Protein AF-A0A7W8TU73-F1 (afdb_monomer_lite)

Secondary structure (DSSP, 8-state):
--HHHHS----GGG--HHHHHHHHHHHHHHHHHHHHHHHHHHHHHHHHHHHHHHHHHHS-TTT--S-HHHHHHHHHHSS-HHHHHHHHHHHHHHHHHHHHHHHHHHHHHHHHHHTT-EES---GGGPPPHHHHHHHIIIIISS-S--THHHHHHHHHHHHHH-TTGGGSHHHHHHHHHHHHHHT--SSPPTTTGGG---SS-SSS---S-TTS---HHHHHHHHHHHHHHHHHHHHHHHHHHHSS---HHHHHHHTT--SSGGGGGTEEPPPP--

Structure (mmCIF, N/CA/C/O backbone):
data_AF-A0A7W8TU73-F1
#
_entry.id   AF-A0A7W8TU73-F1
#
loop_
_atom_site.group_PDB
_atom_site.id
_atom_site.type_symbol
_atom_site.label_atom_id
_atom_site.label_alt_id
_atom_site.label_comp_id
_atom_site.label_asym_id
_atom_site.label_entity_id
_atom_site.label_seq_id
_atom_site.pdbx_PDB_ins_code
_atom_site.Cartn_x
_atom_site.Cartn_y
_atom_site.Cartn_z
_atom_site.occupancy
_atom_site.B_iso_or_equiv
_atom_site.auth_seq_id
_atom_site.auth_comp_id
_atom_site.auth_asym_id
_atom_site.auth_atom_id
_atom_site.pdbx_PDB_model_num
ATOM 1 N N . MET A 1 1 ? 19.339 -18.038 0.208 1.00 41.84 1 MET A N 1
ATOM 2 C CA . MET A 1 1 ? 18.702 -17.431 1.397 1.00 41.84 1 MET A CA 1
ATOM 3 C C . MET A 1 1 ? 17.208 -17.744 1.329 1.00 41.84 1 MET A C 1
ATOM 5 O O . MET A 1 1 ? 16.666 -17.690 0.235 1.00 41.84 1 MET A O 1
ATOM 9 N N . ASN A 1 2 ? 16.580 -18.207 2.414 1.00 34.31 2 ASN A N 1
ATOM 10 C CA . ASN A 1 2 ? 15.201 -18.725 2.400 1.00 34.31 2 ASN A CA 1
ATOM 11 C C . ASN A 1 2 ? 14.180 -17.569 2.295 1.00 34.31 2 ASN A C 1
ATOM 13 O O . ASN A 1 2 ? 14.338 -16.583 3.009 1.00 34.31 2 ASN A O 1
ATOM 17 N N . ILE A 1 3 ? 13.145 -17.683 1.450 1.00 39.66 3 ILE A N 1
ATOM 18 C CA . ILE A 1 3 ? 12.112 -16.639 1.242 1.00 39.66 3 ILE A CA 1
ATOM 19 C C . ILE A 1 3 ? 11.409 -16.261 2.559 1.00 39.66 3 ILE A C 1
ATOM 21 O O . ILE A 1 3 ? 11.115 -15.091 2.778 1.00 39.66 3 ILE A O 1
ATOM 25 N N . GLN A 1 4 ? 11.247 -17.215 3.483 1.00 40.12 4 GLN A N 1
ATOM 26 C CA . GLN A 1 4 ? 10.685 -16.970 4.820 1.00 40.12 4 GLN A CA 1
ATOM 27 C C . GLN A 1 4 ? 11.517 -16.013 5.690 1.00 40.12 4 GLN A C 1
ATOM 29 O O . GLN A 1 4 ? 10.963 -15.372 6.572 1.00 40.12 4 GLN A O 1
ATOM 34 N N . ASN A 1 5 ? 12.825 -15.875 5.438 1.00 43.88 5 ASN A N 1
ATOM 35 C CA . ASN A 1 5 ? 13.660 -14.891 6.139 1.00 43.88 5 ASN A CA 1
ATOM 36 C C . ASN A 1 5 ? 13.658 -13.517 5.450 1.00 43.88 5 ASN A C 1
ATOM 38 O O . ASN A 1 5 ? 14.154 -12.562 6.032 1.00 43.88 5 ASN A O 1
ATOM 42 N N . ARG A 1 6 ? 13.144 -13.419 4.215 1.00 48.97 6 ARG A N 1
ATOM 43 C CA . ARG A 1 6 ? 13.083 -12.164 3.442 1.00 48.97 6 ARG A CA 1
ATOM 44 C C . ARG A 1 6 ? 11.788 -11.395 3.665 1.00 48.97 6 ARG A C 1
ATOM 46 O O . ARG A 1 6 ? 11.720 -10.200 3.408 1.00 48.97 6 ARG A O 1
ATOM 53 N N . ILE A 1 7 ? 10.751 -12.089 4.119 1.00 56.44 7 ILE A N 1
ATOM 54 C CA . ILE A 1 7 ? 9.447 -11.514 4.415 1.00 56.44 7 ILE A CA 1
ATOM 55 C C . ILE A 1 7 ? 9.062 -11.977 5.821 1.00 56.44 7 ILE A C 1
ATOM 57 O O . ILE A 1 7 ? 8.362 -12.980 5.966 1.00 56.44 7 ILE A O 1
ATOM 61 N N . PRO A 1 8 ? 9.580 -11.312 6.868 1.00 61.94 8 PRO A N 1
ATOM 62 C CA . PRO A 1 8 ? 9.124 -11.582 8.218 1.00 61.94 8 PRO A CA 1
ATOM 63 C C . PRO A 1 8 ? 7.636 -11.227 8.310 1.00 61.94 8 PRO A C 1
ATOM 65 O O . PRO A 1 8 ? 7.194 -10.225 7.750 1.00 61.94 8 PRO A O 1
ATOM 68 N N . GLY A 1 9 ? 6.881 -12.081 8.990 1.00 61.44 9 GLY A N 1
ATOM 69 C CA . GLY A 1 9 ? 5.524 -11.803 9.440 1.00 61.44 9 GLY A CA 1
ATOM 70 C C . GLY A 1 9 ? 5.460 -11.935 10.958 1.00 61.44 9 GLY A C 1
ATOM 71 O O . GLY A 1 9 ? 6.388 -12.444 11.596 1.00 61.44 9 GLY A O 1
ATOM 72 N N . LEU A 1 10 ? 4.361 -11.484 11.552 1.00 72.44 10 LEU A N 1
ATOM 73 C CA . LEU A 1 10 ? 4.129 -11.639 12.985 1.00 72.44 10 LEU A CA 1
ATOM 74 C C . LEU A 1 10 ? 3.984 -13.118 13.371 1.00 72.44 10 LEU A C 1
ATOM 76 O O . LEU A 1 10 ? 3.400 -13.917 12.636 1.00 72.44 10 LEU A O 1
ATOM 80 N N . ASP A 1 11 ? 4.458 -13.468 14.571 1.00 72.00 11 ASP A N 1
ATOM 81 C CA . ASP A 1 11 ? 4.199 -14.778 15.173 1.00 72.00 11 ASP A CA 1
ATOM 82 C C . ASP A 1 11 ? 2.686 -15.017 15.247 1.00 72.00 11 ASP A C 1
ATOM 84 O O . ASP A 1 11 ? 1.952 -14.217 15.833 1.00 72.00 11 ASP A O 1
ATOM 88 N N . HIS A 1 12 ? 2.224 -16.145 14.697 1.00 65.06 12 HIS A N 1
ATOM 89 C CA . HIS A 1 12 ? 0.821 -16.548 14.691 1.00 65.06 12 HIS A CA 1
ATOM 90 C C . HIS A 1 12 ? 0.151 -16.438 16.068 1.00 65.06 12 HIS A C 1
ATOM 92 O O . HIS A 1 12 ? -1.037 -16.114 16.133 1.00 65.06 12 HIS A O 1
ATOM 98 N N . SER A 1 13 ? 0.901 -16.630 17.161 1.00 64.56 13 SER A N 1
ATOM 99 C CA . SER A 1 13 ? 0.401 -16.493 18.535 1.00 64.56 13 SER A CA 1
ATOM 100 C C . SER A 1 13 ? -0.096 -15.082 18.898 1.00 64.56 13 SER A C 1
ATOM 102 O O . SER A 1 13 ? -0.877 -14.935 19.837 1.00 64.56 13 SER A O 1
ATOM 104 N N . GLN A 1 14 ? 0.306 -14.056 18.141 1.00 71.81 14 GLN A N 1
ATOM 105 C CA . GLN A 1 14 ? -0.024 -12.642 18.358 1.00 71.81 14 GLN A CA 1
ATOM 106 C C . GLN A 1 14 ? -0.832 -12.026 17.206 1.00 71.81 14 GLN A C 1
ATOM 108 O O . GLN A 1 14 ? -0.971 -10.806 17.123 1.00 71.81 14 GLN A O 1
ATOM 113 N N . THR A 1 15 ? -1.375 -12.856 16.313 1.00 79.69 15 THR A N 1
ATOM 114 C CA . THR A 1 15 ? -2.083 -12.392 15.109 1.00 79.69 15 THR A CA 1
ATOM 115 C C . THR A 1 15 ? -3.593 -12.571 15.207 1.00 79.69 15 THR A C 1
ATOM 117 O O . THR A 1 15 ? -4.122 -13.177 16.143 1.00 79.69 15 THR A O 1
ATOM 120 N N . THR A 1 16 ? -4.313 -12.004 14.242 1.00 79.75 16 THR A N 1
ATOM 121 C CA . THR A 1 16 ? -5.738 -12.268 14.016 1.00 79.75 16 THR A CA 1
ATOM 122 C C . THR A 1 16 ? -5.894 -13.136 12.759 1.00 79.75 16 THR A C 1
ATOM 124 O O . THR A 1 16 ? -5.036 -13.082 11.874 1.00 79.75 16 THR A O 1
ATOM 127 N N . PRO A 1 17 ? -6.989 -13.908 12.606 1.00 84.44 17 PRO A N 1
ATOM 128 C CA . PRO A 1 17 ? -7.268 -14.610 11.347 1.00 84.44 17 PRO A CA 1
ATOM 129 C C . PRO A 1 17 ? -7.279 -13.677 10.120 1.00 84.44 17 PRO A C 1
ATOM 131 O O . PRO A 1 17 ? -6.902 -14.085 9.021 1.00 84.44 17 PRO A O 1
ATOM 134 N N . ARG A 1 18 ? -7.654 -12.405 10.321 1.00 89.19 18 ARG A N 1
ATOM 135 C CA . ARG A 1 18 ? -7.634 -11.362 9.286 1.00 89.19 18 ARG A CA 1
ATOM 136 C C . ARG A 1 18 ? -6.233 -10.968 8.865 1.00 89.19 18 ARG A C 1
ATOM 138 O O . ARG A 1 18 ? -5.994 -10.845 7.672 1.00 89.19 18 ARG A O 1
ATOM 145 N N . TYR A 1 19 ? -5.294 -10.876 9.805 1.00 91.44 19 TYR A N 1
ATOM 146 C CA . TYR A 1 19 ? -3.889 -10.665 9.460 1.00 91.44 19 TYR A CA 1
ATOM 147 C C . TYR A 1 19 ? -3.340 -11.808 8.608 1.00 91.44 19 TYR A C 1
ATOM 149 O O . TYR A 1 19 ? -2.670 -11.545 7.622 1.00 91.44 19 TYR A O 1
ATOM 157 N N . ALA A 1 20 ? -3.655 -13.067 8.930 1.00 89.62 20 ALA A N 1
ATOM 158 C CA . ALA A 1 20 ? -3.171 -14.204 8.141 1.00 89.62 20 ALA A CA 1
ATOM 159 C C . ALA A 1 20 ? -3.690 -14.185 6.689 1.00 89.62 20 ALA A C 1
ATOM 161 O O . ALA A 1 20 ? -2.941 -14.495 5.762 1.00 89.62 20 ALA A O 1
ATOM 162 N N . THR A 1 21 ? -4.954 -13.793 6.500 1.00 90.75 21 THR A N 1
ATOM 163 C CA . THR A 1 21 ? -5.557 -13.638 5.165 1.00 90.75 21 THR A CA 1
ATOM 164 C C . THR A 1 21 ? -4.887 -12.487 4.415 1.00 90.75 21 THR A C 1
ATOM 166 O O . THR A 1 21 ? -4.285 -12.712 3.371 1.00 90.75 21 THR A O 1
ATOM 169 N N . TRP A 1 22 ? -4.859 -11.294 5.019 1.00 94.50 22 TRP A N 1
ATOM 170 C CA . TRP A 1 22 ? -4.213 -10.113 4.444 1.00 94.50 22 TRP A CA 1
ATOM 171 C C . TRP A 1 22 ? -2.735 -10.347 4.107 1.00 94.50 22 TRP A C 1
ATOM 173 O O . TRP A 1 22 ? -2.270 -9.931 3.052 1.00 94.50 22 TRP A O 1
ATOM 183 N N . HIS A 1 23 ? -1.990 -11.037 4.974 1.00 93.12 23 HIS A N 1
ATOM 184 C CA . HIS A 1 23 ? -0.575 -11.328 4.751 1.00 93.12 23 HIS A CA 1
ATOM 185 C C . HIS A 1 23 ? -0.375 -12.229 3.531 1.00 93.12 23 HIS A C 1
ATOM 187 O O . HIS A 1 23 ? 0.586 -12.050 2.792 1.00 93.12 23 HIS A O 1
ATOM 193 N N . THR A 1 24 ? -1.292 -13.169 3.290 1.00 92.88 24 THR A N 1
ATOM 194 C CA . THR A 1 24 ? -1.258 -14.009 2.087 1.00 92.88 24 THR A CA 1
ATOM 195 C C . THR A 1 24 ? -1.499 -13.165 0.835 1.00 92.88 24 THR A C 1
ATOM 197 O O . THR A 1 24 ? -0.702 -13.235 -0.097 1.00 92.88 24 THR A O 1
ATOM 200 N N . ASP A 1 25 ? -2.517 -12.301 0.845 1.00 95.44 25 ASP A N 1
ATOM 201 C CA . ASP A 1 25 ? -2.828 -11.417 -0.288 1.00 95.44 25 ASP A CA 1
ATOM 202 C C . ASP A 1 25 ? -1.682 -10.423 -0.571 1.00 95.44 25 ASP A C 1
ATOM 204 O O . ASP A 1 25 ? -1.324 -10.149 -1.718 1.00 95.44 25 ASP A O 1
ATOM 208 N N . GLU A 1 26 ? -1.043 -9.907 0.479 1.00 96.12 26 GLU A N 1
ATOM 209 C CA . GLU A 1 26 ? 0.101 -9.003 0.361 1.00 96.12 26 GLU A CA 1
ATOM 210 C C . GLU A 1 26 ? 1.354 -9.713 -0.187 1.00 96.12 26 GLU A C 1
ATOM 212 O O . GLU A 1 26 ? 2.080 -9.149 -1.015 1.00 96.12 26 GLU A O 1
ATOM 217 N N . LEU A 1 27 ? 1.578 -10.976 0.194 1.00 94.31 27 LEU A N 1
ATOM 218 C CA . LEU A 1 27 ? 2.620 -11.830 -0.382 1.00 94.31 27 LEU A CA 1
ATOM 219 C C . LEU A 1 27 ? 2.378 -12.117 -1.867 1.00 94.31 27 LEU A C 1
ATOM 221 O O . LEU A 1 27 ? 3.330 -12.127 -2.657 1.00 94.31 27 LEU A O 1
ATOM 225 N N . GLU A 1 28 ? 1.126 -12.348 -2.258 1.00 95.88 28 GLU A N 1
ATOM 226 C CA . GLU A 1 28 ? 0.746 -12.516 -3.661 1.00 95.88 28 GLU A CA 1
ATOM 227 C C . GLU A 1 28 ? 1.025 -11.241 -4.459 1.00 95.88 28 GLU A C 1
ATOM 229 O O . GLU A 1 28 ? 1.652 -11.311 -5.518 1.00 95.88 28 GLU A O 1
ATOM 234 N N . LEU A 1 29 ? 0.678 -10.069 -3.920 1.00 96.75 29 LEU A N 1
ATOM 235 C CA . LEU A 1 29 ? 0.942 -8.782 -4.564 1.00 96.75 29 LEU A CA 1
ATOM 236 C C . LEU A 1 29 ? 2.447 -8.507 -4.738 1.00 96.75 29 LEU A C 1
ATOM 238 O O . LEU A 1 29 ? 2.888 -8.035 -5.789 1.00 96.75 29 LEU A O 1
ATOM 242 N N . ARG A 1 30 ? 3.269 -8.869 -3.747 1.00 96.56 30 ARG A N 1
ATOM 243 C CA . ARG A 1 30 ? 4.738 -8.821 -3.864 1.00 96.56 30 ARG A CA 1
ATOM 244 C C . ARG A 1 30 ? 5.273 -9.770 -4.916 1.00 96.56 30 ARG A C 1
ATOM 246 O O . ARG A 1 30 ? 6.162 -9.405 -5.684 1.00 96.56 30 ARG A O 1
ATOM 253 N N . SER A 1 31 ? 4.736 -10.983 -4.950 1.00 95.62 31 SER A N 1
ATOM 254 C CA . SER A 1 31 ? 5.109 -11.991 -5.939 1.00 95.62 31 SER A CA 1
ATOM 255 C C . SER A 1 31 ? 4.741 -11.531 -7.347 1.00 95.62 31 SER A C 1
ATOM 257 O O . SER A 1 31 ? 5.531 -11.712 -8.272 1.00 95.62 31 SER A O 1
ATOM 259 N N . PHE A 1 32 ? 3.591 -10.872 -7.502 1.00 96.94 32 PHE A N 1
ATOM 260 C CA . PHE A 1 32 ? 3.178 -10.229 -8.742 1.00 96.94 32 PHE A CA 1
ATOM 261 C C . PHE A 1 32 ? 4.159 -9.130 -9.163 1.00 96.94 32 PHE A C 1
ATOM 263 O O . PHE A 1 32 ? 4.640 -9.172 -10.295 1.00 96.94 32 PHE A O 1
ATOM 270 N N . LEU A 1 33 ? 4.517 -8.200 -8.269 1.00 95.81 33 LEU A N 1
ATOM 271 C CA . LEU A 1 33 ? 5.480 -7.133 -8.569 1.00 95.81 33 LEU A CA 1
ATOM 272 C C . LEU A 1 33 ? 6.842 -7.703 -8.996 1.00 95.81 33 LEU A C 1
ATOM 274 O O . LEU A 1 33 ? 7.342 -7.356 -10.066 1.00 95.81 33 LEU A O 1
ATOM 278 N N . LEU A 1 34 ? 7.421 -8.610 -8.203 1.00 95.06 34 LEU A N 1
ATOM 279 C CA . LEU A 1 34 ? 8.734 -9.206 -8.481 1.00 95.06 34 LEU A CA 1
ATOM 280 C C . LEU A 1 34 ? 8.720 -10.073 -9.743 1.00 95.06 34 LEU A C 1
ATOM 282 O O . LEU A 1 34 ? 9.584 -9.933 -10.608 1.00 95.06 34 LEU A O 1
ATOM 286 N N . GLY A 1 35 ? 7.741 -10.971 -9.863 1.00 94.00 35 GLY A N 1
ATOM 287 C CA . GLY A 1 35 ? 7.630 -11.902 -10.984 1.00 94.00 35 GLY A CA 1
ATOM 288 C C . GLY A 1 35 ? 7.412 -11.179 -12.309 1.00 94.00 35 GLY A C 1
ATOM 289 O O . GLY A 1 35 ? 8.114 -11.455 -13.284 1.00 94.00 35 GLY A O 1
ATOM 290 N N . THR A 1 36 ? 6.497 -10.205 -12.321 1.00 94.94 36 THR A N 1
ATOM 291 C CA . THR A 1 36 ? 6.226 -9.369 -13.497 1.00 94.94 36 THR A CA 1
ATOM 292 C C . THR A 1 36 ? 7.454 -8.557 -13.873 1.00 94.94 36 THR A C 1
ATOM 294 O O . THR A 1 36 ? 7.831 -8.522 -15.041 1.00 94.94 36 THR A O 1
ATOM 297 N N . THR A 1 37 ? 8.126 -7.958 -12.889 1.00 92.12 37 THR A N 1
ATOM 298 C CA . THR A 1 37 ? 9.341 -7.180 -13.133 1.00 92.12 37 THR A CA 1
ATOM 299 C C . THR A 1 37 ? 10.445 -8.025 -13.738 1.00 92.12 37 THR A C 1
ATOM 301 O O . THR A 1 37 ? 10.979 -7.679 -14.788 1.00 92.12 37 THR A O 1
ATOM 304 N N . LYS A 1 38 ? 10.740 -9.182 -13.147 1.00 90.69 38 LYS A N 1
ATOM 305 C CA . LYS A 1 38 ? 11.781 -10.078 -13.644 1.00 90.69 38 LYS A CA 1
ATOM 306 C C . LYS A 1 38 ? 11.507 -10.552 -15.073 1.00 90.69 38 LYS A C 1
ATOM 308 O O . LYS A 1 38 ? 12.418 -10.566 -15.899 1.00 90.69 38 LYS A O 1
ATOM 313 N N . GLY A 1 39 ? 10.263 -10.937 -15.363 1.00 91.56 39 GLY A N 1
ATOM 314 C CA . GLY A 1 39 ? 9.865 -11.387 -16.697 1.00 91.56 39 GLY A CA 1
ATOM 315 C C . GLY A 1 39 ? 9.977 -10.274 -17.738 1.00 91.56 39 GLY A C 1
ATOM 316 O O . GLY A 1 39 ? 10.606 -10.455 -18.778 1.00 91.56 39 GLY A O 1
ATOM 317 N N . MET A 1 40 ? 9.422 -9.103 -17.428 1.00 91.56 40 MET A N 1
ATOM 318 C CA . MET A 1 40 ? 9.376 -7.977 -18.360 1.00 91.56 40 MET A CA 1
ATOM 319 C C . MET A 1 40 ? 10.734 -7.321 -18.563 1.00 91.56 40 MET A C 1
ATOM 321 O O . MET A 1 40 ? 11.034 -6.901 -19.671 1.00 91.56 40 MET A O 1
ATOM 325 N N . LYS A 1 41 ? 11.594 -7.294 -17.541 1.00 89.00 41 LYS A N 1
ATOM 326 C CA . LYS A 1 41 ? 12.975 -6.820 -17.666 1.00 89.00 41 LYS A CA 1
ATOM 327 C C . LYS A 1 41 ? 13.758 -7.671 -18.668 1.00 89.00 41 LYS A C 1
ATOM 329 O O . LYS A 1 41 ? 14.369 -7.139 -19.588 1.00 89.00 41 LYS A O 1
ATOM 334 N N . ALA A 1 42 ? 13.688 -8.997 -18.528 1.00 88.81 42 ALA A N 1
ATOM 335 C CA . ALA A 1 42 ? 14.346 -9.916 -19.452 1.00 88.81 42 ALA A CA 1
ATOM 336 C C . ALA A 1 42 ? 13.799 -9.792 -20.883 1.00 88.81 42 ALA A C 1
ATOM 338 O O . ALA A 1 42 ? 14.575 -9.814 -21.835 1.00 88.81 42 ALA A O 1
ATOM 339 N N . TRP A 1 43 ? 12.479 -9.637 -21.028 1.00 92.31 43 TRP A N 1
ATOM 340 C CA . TRP A 1 43 ? 11.852 -9.454 -22.334 1.00 92.31 43 TRP A CA 1
ATOM 341 C C . TRP A 1 43 ? 12.221 -8.112 -22.979 1.00 92.31 43 TRP A C 1
ATOM 343 O O . TRP A 1 43 ? 12.699 -8.114 -24.107 1.00 92.31 43 TRP A O 1
ATOM 353 N N . PHE A 1 44 ? 12.100 -6.989 -22.261 1.00 90.31 44 PHE A N 1
ATOM 354 C CA . PHE A 1 44 ? 12.484 -5.671 -22.777 1.00 90.31 44 PHE A CA 1
ATOM 355 C C . PHE A 1 44 ? 13.943 -5.628 -23.213 1.00 90.31 44 PHE A C 1
ATOM 357 O O . PHE A 1 44 ? 14.221 -5.122 -24.290 1.00 90.31 44 PHE A O 1
ATOM 364 N N . LYS A 1 45 ? 14.856 -6.226 -22.441 1.00 89.00 45 LYS A N 1
ATOM 365 C CA . LYS A 1 45 ? 16.264 -6.309 -22.833 1.00 89.00 45 LYS A CA 1
ATOM 366 C C . LYS A 1 45 ? 16.457 -7.067 -24.153 1.00 89.00 45 LYS A C 1
ATOM 368 O O . LYS A 1 45 ? 17.223 -6.634 -25.003 1.00 89.00 45 LYS A O 1
ATOM 373 N N . ALA A 1 46 ? 15.763 -8.191 -24.334 1.00 91.88 46 ALA A N 1
ATOM 374 C CA . ALA A 1 46 ? 15.852 -8.967 -25.569 1.00 91.88 46 ALA A CA 1
ATOM 375 C C . ALA A 1 46 ? 15.287 -8.201 -26.779 1.00 91.88 46 ALA A C 1
ATOM 377 O O . ALA A 1 46 ? 15.850 -8.274 -27.870 1.00 91.88 46 ALA A O 1
ATOM 378 N N . GLU A 1 47 ? 14.191 -7.462 -26.593 1.00 92.88 47 GLU A N 1
ATOM 379 C CA . GLU A 1 47 ? 13.613 -6.625 -27.650 1.00 92.88 47 GLU A CA 1
ATOM 380 C C . GLU A 1 47 ? 14.484 -5.403 -27.960 1.00 92.88 47 GLU A C 1
ATOM 382 O O . GLU A 1 47 ? 14.599 -5.029 -29.124 1.00 92.88 47 GLU A O 1
ATOM 387 N N . GLU A 1 48 ? 15.124 -4.803 -26.954 1.00 89.38 48 GLU A N 1
ATOM 388 C CA . GLU A 1 48 ? 16.085 -3.706 -27.116 1.00 89.38 48 GLU A CA 1
ATOM 389 C C . GLU A 1 48 ? 17.283 -4.171 -27.950 1.00 89.38 48 GLU A C 1
ATOM 391 O O . GLU A 1 48 ? 17.524 -3.617 -29.020 1.00 89.38 48 GLU A O 1
ATOM 396 N N . GLU A 1 49 ? 17.941 -5.265 -27.546 1.00 90.94 49 GLU A N 1
ATOM 397 C CA . GLU A 1 49 ? 19.063 -5.860 -28.287 1.00 90.94 49 GLU A CA 1
ATOM 398 C C . GLU A 1 49 ? 18.668 -6.190 -29.739 1.00 90.94 49 GLU A C 1
ATOM 400 O O . GLU A 1 49 ? 19.399 -5.889 -30.683 1.00 90.94 49 GLU A O 1
ATOM 405 N N . ALA A 1 50 ? 17.477 -6.763 -29.950 1.00 91.94 50 ALA A N 1
ATOM 406 C CA . ALA A 1 50 ? 16.990 -7.098 -31.286 1.00 91.94 50 ALA A CA 1
ATOM 407 C C . ALA A 1 50 ? 16.650 -5.868 -32.149 1.00 91.94 50 ALA A C 1
ATOM 409 O O . ALA A 1 50 ? 16.735 -5.948 -33.378 1.00 91.94 50 ALA A O 1
ATOM 410 N N . SER A 1 51 ? 16.242 -4.761 -31.526 1.00 90.75 51 SER A N 1
ATOM 411 C CA . SER A 1 51 ? 15.914 -3.500 -32.203 1.00 90.75 51 SER A CA 1
ATOM 412 C C . SER A 1 51 ? 17.174 -2.717 -32.560 1.00 90.75 51 SER A C 1
ATOM 414 O O . SER A 1 51 ? 17.277 -2.198 -33.670 1.00 90.75 51 SER A O 1
ATOM 416 N N . GLU A 1 52 ? 18.167 -2.696 -31.669 1.00 89.38 52 GLU A N 1
ATOM 417 C CA . GLU A 1 52 ? 19.496 -2.143 -31.948 1.00 89.38 52 GLU A CA 1
ATOM 418 C C . GLU A 1 52 ? 20.189 -2.903 -33.086 1.00 89.38 52 GLU A C 1
ATOM 420 O O . GLU A 1 52 ? 20.720 -2.292 -34.015 1.00 89.38 52 GLU A O 1
ATOM 425 N N . ASP A 1 53 ? 20.135 -4.237 -33.071 1.00 91.06 53 ASP A N 1
ATOM 426 C CA . ASP A 1 53 ? 20.675 -5.081 -34.140 1.00 91.06 53 ASP A CA 1
ATOM 427 C C . ASP A 1 53 ? 20.030 -4.799 -35.503 1.00 91.06 53 ASP A C 1
ATOM 429 O O . ASP A 1 53 ? 20.699 -4.856 -36.538 1.00 91.06 53 ASP A O 1
ATOM 433 N N . GLU A 1 54 ? 18.724 -4.531 -35.525 1.00 89.94 54 GLU A N 1
ATOM 434 C CA . GLU A 1 54 ? 18.001 -4.184 -36.747 1.00 89.94 54 GLU A CA 1
ATOM 435 C C . GLU A 1 54 ? 18.357 -2.773 -37.227 1.00 89.94 54 GLU A C 1
ATOM 437 O O . GLU A 1 54 ? 18.712 -2.608 -38.398 1.00 89.94 54 GLU A O 1
ATOM 442 N N . ALA A 1 55 ? 18.364 -1.784 -36.326 1.00 88.25 55 ALA A N 1
ATOM 443 C CA . ALA A 1 55 ? 18.785 -0.417 -36.632 1.00 88.25 55 ALA A CA 1
ATOM 444 C C . ALA A 1 55 ? 20.189 -0.395 -37.251 1.00 88.25 55 ALA A C 1
ATOM 446 O O . ALA A 1 55 ? 20.387 0.161 -38.332 1.00 88.25 55 ALA A O 1
ATOM 447 N N . ASN A 1 56 ? 21.139 -1.103 -36.636 1.00 86.56 56 ASN A N 1
ATOM 448 C CA . ASN A 1 56 ? 22.523 -1.194 -37.104 1.00 86.56 56 ASN A CA 1
ATOM 449 C C . ASN A 1 56 ? 22.664 -1.844 -38.494 1.00 86.56 56 ASN A C 1
ATOM 451 O O . ASN A 1 56 ? 23.665 -1.626 -39.175 1.00 86.56 56 ASN A O 1
ATOM 455 N N . ARG A 1 57 ? 21.693 -2.661 -38.931 1.00 87.06 57 ARG A N 1
ATOM 456 C CA . ARG A 1 57 ? 21.692 -3.284 -40.269 1.00 87.06 57 ARG A CA 1
ATOM 457 C C . ARG A 1 57 ? 21.018 -2.420 -41.329 1.00 87.06 57 ARG A C 1
ATOM 459 O O . ARG A 1 57 ? 21.363 -2.547 -42.503 1.00 87.06 57 ARG A O 1
ATOM 466 N N . MET A 1 58 ? 20.024 -1.623 -40.943 1.00 81.25 58 MET A N 1
ATOM 467 C CA . MET A 1 58 ? 19.170 -0.881 -41.875 1.00 81.25 58 MET A CA 1
ATOM 468 C C . MET A 1 58 ? 19.625 0.560 -42.097 1.00 81.25 58 MET A C 1
ATOM 470 O O . MET A 1 58 ? 19.382 1.108 -43.173 1.00 81.25 58 MET A O 1
ATOM 474 N N . VAL A 1 59 ? 20.266 1.171 -41.102 1.00 77.75 59 VAL A N 1
ATOM 475 C CA . VAL A 1 59 ? 20.598 2.596 -41.115 1.00 77.75 59 VAL A CA 1
ATOM 476 C C . VAL A 1 59 ? 22.029 2.791 -41.605 1.00 77.75 59 VAL A C 1
ATOM 478 O O . VAL A 1 59 ? 22.972 2.180 -41.103 1.00 77.75 59 VAL A O 1
ATOM 481 N N . ASN A 1 60 ? 22.200 3.654 -42.607 1.00 75.31 60 ASN A N 1
ATOM 482 C CA . ASN A 1 60 ? 23.522 4.113 -43.014 1.00 75.31 60 ASN A CA 1
ATOM 483 C C . ASN A 1 60 ? 24.112 4.966 -41.874 1.00 75.31 60 ASN A C 1
ATOM 485 O O . ASN A 1 60 ? 23.479 5.955 -41.507 1.00 75.31 60 ASN A O 1
ATOM 489 N N . PRO A 1 61 ? 25.299 4.648 -41.324 1.00 72.50 61 PRO A N 1
ATOM 490 C CA . PRO A 1 61 ? 25.861 5.382 -40.187 1.00 72.50 61 PRO A CA 1
ATOM 491 C C . PRO A 1 61 ? 26.029 6.890 -40.421 1.00 72.50 61 PRO A C 1
ATOM 493 O O . PRO A 1 61 ? 26.052 7.657 -39.465 1.00 72.50 61 PRO A O 1
ATOM 496 N N . GLU A 1 62 ? 26.156 7.318 -41.680 1.00 73.75 62 GLU A N 1
ATOM 497 C CA . GLU A 1 62 ? 26.272 8.734 -42.056 1.00 73.75 62 GLU A CA 1
ATOM 498 C C . GLU A 1 62 ? 24.938 9.500 -41.974 1.00 73.75 62 GLU A C 1
ATOM 500 O O . GLU A 1 62 ? 24.952 10.723 -41.846 1.00 73.75 62 GLU A O 1
ATOM 505 N N . ASP A 1 63 ? 23.809 8.786 -42.006 1.00 74.12 63 ASP A N 1
ATOM 506 C CA . ASP A 1 63 ? 22.449 9.338 -41.996 1.00 74.12 63 ASP A CA 1
ATOM 507 C C . ASP A 1 63 ? 21.711 9.072 -40.665 1.00 74.12 63 ASP A C 1
ATOM 509 O O . ASP A 1 63 ? 20.536 9.415 -40.535 1.00 74.12 63 ASP A O 1
ATOM 513 N N . ALA A 1 64 ? 22.384 8.449 -39.688 1.00 75.31 64 ALA A N 1
ATOM 514 C CA . ALA A 1 64 ? 21.793 8.052 -38.414 1.00 75.31 64 ALA A CA 1
ATOM 515 C C . ALA A 1 64 ? 21.632 9.238 -37.442 1.00 75.31 64 ALA A C 1
ATOM 517 O O . ALA A 1 64 ? 22.572 9.997 -37.193 1.00 75.31 64 ALA A O 1
ATOM 518 N N . TYR A 1 65 ? 20.452 9.354 -36.840 1.00 76.75 65 TYR A N 1
ATOM 519 C CA . TYR A 1 65 ? 20.106 10.265 -35.750 1.00 76.75 65 TYR A CA 1
ATOM 520 C C . TYR A 1 65 ? 20.502 9.716 -34.369 1.00 76.75 65 TYR A C 1
ATOM 522 O O . TYR A 1 65 ? 20.657 10.498 -33.429 1.00 76.75 65 TYR A O 1
ATOM 530 N N . GLY A 1 66 ? 20.743 8.404 -34.250 1.00 77.38 66 GLY A N 1
ATOM 531 C CA . GLY A 1 66 ? 21.240 7.748 -33.036 1.00 77.38 66 GLY A CA 1
ATOM 532 C C . GLY A 1 66 ? 20.148 7.256 -32.081 1.00 77.38 66 GLY A C 1
ATOM 533 O O . GLY A 1 66 ? 20.468 6.774 -30.994 1.00 77.38 66 GLY A O 1
ATOM 534 N N . ASP A 1 67 ? 18.878 7.365 -32.469 1.00 81.69 67 ASP A N 1
ATOM 535 C CA . ASP A 1 67 ? 17.692 6.928 -31.723 1.00 81.69 67 ASP A CA 1
ATOM 536 C C . ASP A 1 67 ? 16.850 5.888 -32.490 1.00 81.69 67 ASP A C 1
ATOM 538 O O . ASP A 1 67 ? 15.745 5.530 -32.074 1.00 81.69 67 ASP A O 1
ATOM 542 N N . GLU A 1 68 ? 17.367 5.349 -33.595 1.00 84.62 68 GLU A N 1
ATOM 543 C CA . GLU A 1 68 ? 16.630 4.415 -34.447 1.00 84.62 68 GLU A CA 1
ATOM 544 C C . GLU A 1 68 ? 16.347 3.090 -33.745 1.00 84.62 68 GLU A C 1
ATOM 546 O O . GLU A 1 68 ? 15.253 2.551 -33.884 1.00 84.62 68 GLU A O 1
ATOM 551 N N . GLY A 1 69 ? 17.292 2.587 -32.942 1.00 83.00 69 GLY A N 1
ATOM 552 C CA . GLY A 1 69 ? 17.076 1.394 -32.118 1.00 83.00 69 GLY A CA 1
ATOM 553 C C . GLY A 1 69 ? 15.942 1.590 -31.108 1.00 83.00 69 GLY A C 1
ATOM 554 O O . GLY A 1 69 ? 15.095 0.714 -30.952 1.00 83.00 69 GLY A O 1
ATOM 555 N N . TYR A 1 70 ? 15.865 2.776 -30.496 1.00 83.38 70 TYR A N 1
ATOM 556 C CA . TYR A 1 70 ? 14.787 3.147 -29.576 1.00 83.38 70 TYR A CA 1
ATOM 557 C C . TYR A 1 70 ? 13.438 3.273 -30.298 1.00 83.38 70 TYR A C 1
ATOM 559 O O . TYR A 1 70 ? 12.416 2.793 -29.809 1.00 83.38 70 TYR A O 1
ATOM 567 N N . SER A 1 71 ? 13.433 3.853 -31.500 1.00 86.19 71 SER A N 1
ATOM 568 C CA . SER A 1 71 ? 12.233 3.957 -32.339 1.00 86.19 71 SER A CA 1
ATOM 569 C C . SER A 1 71 ? 11.718 2.581 -32.780 1.00 86.19 71 SER A C 1
ATOM 571 O O . SER A 1 71 ? 10.530 2.296 -32.642 1.00 86.19 71 SER A O 1
ATOM 573 N N . LEU A 1 72 ? 12.608 1.688 -33.229 1.00 88.00 72 LEU A N 1
ATOM 574 C CA . LEU A 1 72 ? 12.251 0.318 -33.614 1.00 88.00 72 LEU A CA 1
ATOM 575 C C . LEU A 1 72 ? 11.772 -0.514 -32.423 1.00 88.00 72 LEU A C 1
ATOM 577 O O . LEU A 1 72 ? 10.821 -1.286 -32.558 1.00 88.00 72 LEU A O 1
ATOM 581 N N . PHE A 1 73 ? 12.386 -0.332 -31.251 1.00 89.25 73 PHE A N 1
ATOM 582 C CA . PHE A 1 73 ? 11.900 -0.935 -30.014 1.00 89.25 73 PHE A CA 1
ATOM 583 C C . PHE A 1 73 ? 10.455 -0.513 -29.746 1.00 89.25 73 PHE A C 1
ATOM 585 O O . PHE A 1 73 ? 9.593 -1.359 -29.506 1.00 89.25 73 PHE A O 1
ATOM 592 N N . MET A 1 74 ? 10.170 0.786 -29.848 1.00 88.50 74 MET A N 1
ATOM 593 C CA . MET A 1 74 ? 8.829 1.321 -29.640 1.00 88.50 74 MET A CA 1
ATOM 594 C C . MET A 1 74 ? 7.808 0.789 -30.640 1.00 88.50 74 MET A C 1
ATOM 596 O O . MET A 1 74 ? 6.692 0.456 -30.237 1.00 88.50 74 MET A O 1
ATOM 600 N N . ASP A 1 75 ? 8.189 0.642 -31.907 1.00 89.44 75 ASP A N 1
ATOM 601 C CA . ASP A 1 75 ? 7.331 0.052 -32.937 1.00 89.44 75 ASP A CA 1
ATOM 602 C C . ASP A 1 75 ? 7.034 -1.434 -32.672 1.00 89.44 75 ASP A C 1
ATOM 604 O O . ASP A 1 75 ? 5.927 -1.907 -32.942 1.00 89.44 75 ASP A O 1
ATOM 608 N N . ARG A 1 76 ? 7.998 -2.178 -32.115 1.00 90.12 76 ARG A N 1
ATOM 609 C CA . ARG A 1 76 ? 7.857 -3.608 -31.794 1.00 90.12 76 ARG A CA 1
ATOM 610 C C . ARG A 1 76 ? 7.049 -3.860 -30.525 1.00 90.12 76 ARG A C 1
ATOM 612 O O . ARG A 1 76 ? 6.181 -4.731 -30.502 1.00 90.12 76 ARG A O 1
ATOM 619 N N . VAL A 1 77 ? 7.358 -3.122 -29.464 1.00 89.62 77 VAL A N 1
ATOM 620 C CA . VAL A 1 77 ? 6.828 -3.343 -28.112 1.00 89.62 77 VAL A CA 1
ATOM 621 C C . VAL A 1 77 ? 5.526 -2.576 -27.880 1.00 89.62 77 VAL A C 1
ATOM 623 O O . VAL A 1 77 ? 4.669 -3.021 -27.116 1.00 89.62 77 VAL A O 1
ATOM 626 N N . GLY A 1 78 ? 5.347 -1.432 -28.544 1.00 86.75 78 GLY A N 1
ATOM 627 C CA . GLY A 1 78 ? 4.142 -0.604 -28.455 1.00 86.75 78 GLY A CA 1
ATOM 628 C C . GLY A 1 78 ? 3.983 0.164 -27.138 1.00 86.75 78 GLY A C 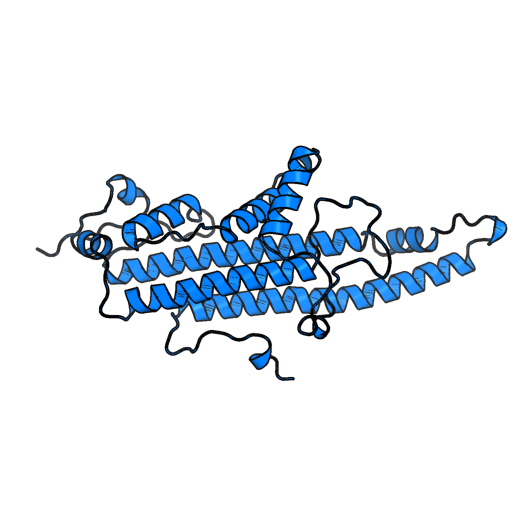1
ATOM 629 O O . GLY A 1 78 ? 2.963 0.826 -26.939 1.00 86.75 78 GLY A O 1
ATOM 630 N N . ILE A 1 79 ? 4.960 0.093 -26.229 1.00 83.31 79 ILE A N 1
ATOM 631 C CA . ILE A 1 79 ? 4.984 0.849 -24.976 1.00 83.31 79 ILE A CA 1
ATOM 632 C C . ILE A 1 79 ? 6.420 1.191 -24.573 1.00 83.31 79 ILE A C 1
ATOM 634 O O . ILE A 1 79 ? 7.324 0.366 -24.669 1.00 83.31 79 ILE A O 1
ATOM 638 N N . PHE A 1 80 ? 6.594 2.408 -24.066 1.00 78.69 80 PHE A N 1
ATOM 639 C CA . PHE A 1 80 ? 7.830 2.873 -23.446 1.00 78.69 80 PHE A CA 1
ATOM 640 C C . PHE A 1 80 ? 8.079 2.094 -22.148 1.00 78.69 80 PHE A C 1
ATOM 642 O O . PHE A 1 80 ? 7.174 1.999 -21.308 1.00 78.69 80 PHE A O 1
ATOM 649 N N . TRP A 1 81 ? 9.279 1.538 -21.954 1.00 77.12 81 TRP A N 1
ATOM 650 C CA . TRP A 1 81 ? 9.587 0.743 -20.757 1.00 77.12 81 TRP A CA 1
ATOM 651 C C . TRP A 1 81 ? 9.361 1.549 -19.468 1.00 77.12 81 TRP A C 1
ATOM 653 O O . TRP A 1 81 ? 8.859 1.022 -18.478 1.00 77.12 81 TRP A O 1
ATOM 663 N N . GLU A 1 82 ? 9.629 2.852 -19.495 1.00 75.69 82 GLU A N 1
ATOM 664 C CA . GLU A 1 82 ? 9.433 3.799 -18.399 1.00 75.69 82 GLU A CA 1
ATOM 665 C C . GLU A 1 82 ? 7.947 3.889 -18.030 1.00 75.69 82 GLU A C 1
ATOM 667 O O . GLU A 1 82 ? 7.560 3.822 -16.859 1.00 75.69 82 GLU A O 1
ATOM 672 N N . GLN A 1 83 ? 7.090 3.991 -19.051 1.00 79.44 83 GLN A N 1
ATOM 673 C CA . GLN A 1 83 ? 5.643 4.043 -18.867 1.00 79.44 83 GLN A CA 1
ATOM 674 C C . GLN A 1 83 ? 5.104 2.721 -18.332 1.00 79.44 83 GLN A C 1
ATOM 676 O O . GLN A 1 83 ? 4.195 2.738 -17.500 1.00 79.44 83 GLN A O 1
ATOM 681 N N . TYR A 1 84 ? 5.665 1.597 -18.779 1.00 86.12 84 TYR A N 1
ATOM 682 C CA . TYR A 1 84 ? 5.312 0.280 -18.269 1.00 86.12 84 TYR A CA 1
ATOM 683 C C . TYR A 1 84 ? 5.603 0.168 -16.766 1.00 86.12 84 TYR A C 1
ATOM 685 O O . TYR A 1 84 ? 4.710 -0.171 -15.986 1.00 86.12 84 TYR A O 1
ATOM 693 N N . TRP A 1 85 ? 6.820 0.516 -16.339 1.00 86.19 85 TRP A N 1
ATOM 694 C CA . TRP A 1 85 ? 7.225 0.411 -14.935 1.00 86.19 85 TRP A CA 1
ATOM 695 C C . TRP A 1 85 ? 6.408 1.306 -14.013 1.00 86.19 85 TRP A C 1
ATOM 697 O O . TRP A 1 85 ? 5.956 0.856 -12.959 1.00 86.19 85 TRP A O 1
ATOM 707 N N . TYR A 1 86 ? 6.139 2.538 -14.443 1.00 83.25 86 TYR A N 1
ATOM 708 C CA . TYR A 1 86 ? 5.260 3.439 -13.709 1.00 83.25 86 TYR A CA 1
ATOM 709 C C . TYR A 1 86 ? 3.832 2.889 -13.588 1.00 83.25 86 TYR A C 1
ATOM 711 O O . TYR A 1 86 ? 3.217 2.981 -12.525 1.00 83.25 86 TYR A O 1
ATOM 719 N N . GLN A 1 87 ? 3.278 2.313 -14.660 1.00 87.06 87 GLN A N 1
ATOM 720 C CA . GLN A 1 87 ? 1.940 1.718 -14.619 1.00 87.06 87 GLN A CA 1
ATOM 721 C C . GLN A 1 87 ? 1.886 0.515 -13.676 1.00 87.06 87 GLN A C 1
ATOM 723 O O . GLN A 1 87 ? 0.925 0.399 -12.912 1.00 87.06 87 GLN A O 1
ATOM 728 N N . LEU A 1 88 ? 2.923 -0.326 -13.683 1.00 91.00 88 LEU A N 1
ATOM 729 C CA . LEU A 1 88 ? 3.048 -1.454 -12.766 1.00 91.00 88 LEU A CA 1
ATOM 730 C C . LEU A 1 88 ? 3.099 -0.981 -11.307 1.00 91.00 88 LEU A C 1
ATOM 732 O O . LEU A 1 88 ? 2.299 -1.436 -10.492 1.00 91.00 88 LEU A O 1
ATOM 736 N N . ALA A 1 89 ? 3.975 -0.025 -10.987 1.00 90.56 89 ALA A N 1
ATOM 737 C CA . ALA A 1 89 ? 4.079 0.554 -9.648 1.00 90.56 89 ALA A CA 1
ATOM 738 C C . ALA A 1 89 ? 2.752 1.185 -9.194 1.00 90.56 89 ALA A C 1
ATOM 740 O O . ALA A 1 89 ? 2.293 0.952 -8.076 1.00 90.56 89 ALA A O 1
ATOM 741 N N . ALA A 1 90 ? 2.085 1.929 -10.082 1.00 89.62 90 ALA A N 1
ATOM 742 C CA . ALA A 1 90 ? 0.786 2.533 -9.805 1.00 89.62 90 ALA A CA 1
ATOM 743 C C . ALA A 1 90 ? -0.304 1.499 -9.514 1.00 89.62 90 ALA A C 1
ATOM 745 O O . ALA A 1 90 ? -1.120 1.721 -8.622 1.00 89.62 90 ALA A O 1
ATOM 746 N N . ALA A 1 91 ? -0.348 0.402 -10.274 1.00 92.44 91 ALA A N 1
ATOM 747 C CA . ALA A 1 91 ? -1.300 -0.679 -10.048 1.00 92.44 91 ALA A CA 1
ATOM 748 C C . ALA A 1 91 ? -1.052 -1.338 -8.686 1.00 92.44 91 ALA A C 1
ATOM 750 O O . ALA A 1 91 ? -1.969 -1.435 -7.875 1.00 92.44 91 ALA A O 1
ATOM 751 N N . VAL A 1 92 ? 0.208 -1.665 -8.388 1.00 95.31 92 VAL A N 1
ATOM 752 C CA . VAL A 1 92 ? 0.591 -2.298 -7.122 1.00 95.31 92 VAL A CA 1
ATOM 753 C C . VAL A 1 92 ? 0.267 -1.415 -5.920 1.00 95.31 92 VAL A C 1
ATOM 755 O O . VAL A 1 92 ? -0.306 -1.904 -4.956 1.00 95.31 92 VAL A O 1
ATOM 758 N N . ILE A 1 93 ? 0.560 -0.113 -5.966 1.00 94.81 93 ILE A N 1
ATOM 759 C CA . ILE A 1 93 ? 0.251 0.802 -4.854 1.00 94.81 93 ILE A CA 1
ATOM 760 C C . ILE A 1 93 ? -1.263 0.926 -4.632 1.00 94.81 93 ILE A C 1
ATOM 762 O O . ILE A 1 93 ? -1.716 0.990 -3.488 1.00 94.81 93 ILE A O 1
ATOM 766 N N . LYS A 1 94 ? -2.063 0.945 -5.706 1.00 93.50 94 LYS A N 1
ATOM 767 C CA . LYS A 1 94 ? -3.530 0.986 -5.596 1.00 93.50 94 LYS A CA 1
ATOM 768 C C . LYS A 1 94 ? -4.075 -0.273 -4.938 1.00 93.50 94 LYS A C 1
ATOM 770 O O . LYS A 1 94 ? -4.891 -0.156 -4.023 1.00 93.50 94 LYS A O 1
ATOM 775 N N . ASP A 1 95 ? -3.613 -1.438 -5.373 1.00 95.25 95 ASP A N 1
ATOM 776 C CA . ASP A 1 95 ? -4.055 -2.716 -4.822 1.00 95.25 95 ASP A CA 1
ATOM 777 C C . ASP A 1 95 ? -3.573 -2.876 -3.377 1.00 95.25 95 ASP A C 1
ATOM 779 O O . ASP A 1 95 ? -4.360 -3.237 -2.508 1.00 95.25 95 ASP A O 1
ATOM 783 N N . ALA A 1 96 ? -2.336 -2.476 -3.072 1.00 96.06 96 ALA A N 1
ATOM 784 C CA . ALA A 1 96 ? -1.785 -2.487 -1.718 1.00 96.06 96 ALA A CA 1
ATOM 785 C C . ALA A 1 96 ? -2.608 -1.637 -0.744 1.00 96.06 96 ALA A C 1
ATOM 787 O O . ALA A 1 96 ? -2.936 -2.078 0.359 1.00 96.06 96 ALA A O 1
ATOM 788 N N . PHE A 1 97 ? -2.971 -0.418 -1.152 1.00 95.12 97 PHE A N 1
ATOM 789 C CA . PHE A 1 97 ? -3.792 0.456 -0.320 1.00 95.12 97 PHE A CA 1
ATOM 790 C C . PHE A 1 97 ? -5.230 -0.064 -0.191 1.00 95.12 97 PHE A C 1
ATOM 792 O O . PHE A 1 97 ? -5.837 0.055 0.868 1.00 95.12 97 PHE A O 1
ATOM 799 N N . THR A 1 98 ? -5.759 -0.701 -1.237 1.00 93.00 98 THR A N 1
ATOM 800 C CA . THR A 1 98 ? -7.073 -1.356 -1.180 1.00 93.00 98 THR A CA 1
ATOM 801 C C . THR A 1 98 ? -7.053 -2.533 -0.199 1.00 93.00 98 THR A C 1
ATOM 803 O O . THR A 1 98 ? -7.961 -2.658 0.617 1.00 93.00 98 THR A O 1
ATOM 806 N N . LEU A 1 99 ? -5.995 -3.355 -0.197 1.00 94.31 99 LEU A N 1
ATOM 807 C CA . LEU A 1 99 ? -5.804 -4.422 0.795 1.00 94.31 99 LEU A CA 1
ATOM 808 C C . LEU A 1 99 ? -5.721 -3.867 2.224 1.00 94.31 99 LEU A C 1
ATOM 810 O O . LEU A 1 99 ? -6.270 -4.469 3.146 1.00 94.31 99 LEU A O 1
ATOM 814 N N . TYR A 1 100 ? -5.069 -2.715 2.414 1.00 94.88 100 TYR A N 1
ATOM 815 C CA . TYR A 1 100 ? -5.040 -2.010 3.699 1.00 94.88 100 TYR A CA 1
ATOM 816 C C . TYR A 1 100 ? -6.452 -1.595 4.150 1.00 94.88 100 TYR A C 1
ATOM 818 O O . TYR A 1 100 ? -6.852 -1.901 5.272 1.00 94.88 100 TYR A O 1
ATOM 826 N N . GLU A 1 101 ? -7.239 -0.965 3.271 1.00 93.19 101 GLU A N 1
ATOM 827 C CA . GLU A 1 101 ? -8.629 -0.570 3.553 1.00 93.19 101 GLU A CA 1
ATOM 828 C C . GLU A 1 101 ? -9.512 -1.780 3.905 1.00 93.19 101 GLU A C 1
ATOM 830 O O . GLU A 1 101 ? -10.233 -1.753 4.905 1.00 93.19 101 GLU A O 1
ATOM 835 N N . VAL A 1 102 ? -9.403 -2.870 3.137 1.00 92.19 102 VAL A N 1
ATOM 836 C CA . VAL A 1 102 ? -10.138 -4.120 3.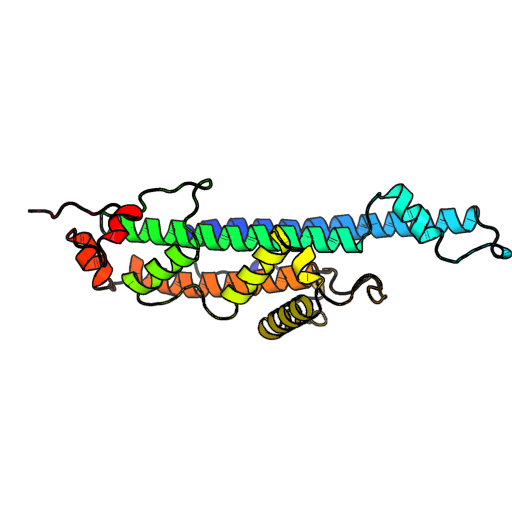388 1.00 92.19 102 VAL A CA 1
ATOM 837 C C . VAL A 1 102 ? -9.756 -4.720 4.741 1.00 92.19 102 VAL A C 1
ATOM 839 O O . VAL A 1 102 ? -10.639 -5.093 5.513 1.00 92.19 102 VAL A O 1
ATOM 842 N N . PHE A 1 103 ? -8.463 -4.766 5.081 1.00 93.81 103 PHE A N 1
ATOM 843 C CA . PHE A 1 103 ? -8.023 -5.271 6.383 1.00 93.81 103 PHE A CA 1
ATOM 844 C C . PHE A 1 103 ? -8.649 -4.493 7.545 1.00 93.81 103 PHE A C 1
ATOM 846 O O . PHE A 1 103 ? -9.070 -5.101 8.536 1.00 93.81 103 PHE A O 1
ATOM 853 N N . LEU A 1 104 ? -8.709 -3.163 7.443 1.00 94.06 104 LEU A N 1
ATOM 854 C CA . LEU A 1 104 ? -9.305 -2.312 8.470 1.00 94.06 104 LEU A CA 1
ATOM 855 C C . LEU A 1 104 ? -10.807 -2.581 8.621 1.00 94.06 104 LEU A C 1
ATOM 857 O O . LEU A 1 104 ? -11.298 -2.775 9.736 1.00 94.06 104 LEU A O 1
ATOM 861 N N . GLU A 1 105 ? -11.534 -2.647 7.505 1.00 92.38 105 GLU A N 1
ATOM 862 C CA . GLU A 1 105 ? -12.973 -2.918 7.497 1.00 92.38 105 GLU A CA 1
ATOM 863 C C . GLU A 1 105 ? -13.291 -4.292 8.106 1.00 92.38 105 GLU A C 1
ATOM 865 O O . GLU A 1 105 ? -14.120 -4.403 9.018 1.00 92.38 105 GLU A O 1
ATOM 870 N N . GLU A 1 106 ? -12.588 -5.339 7.668 1.00 92.00 106 GLU A N 1
ATOM 871 C CA . GLU A 1 106 ? -12.794 -6.694 8.176 1.00 92.00 106 GLU A CA 1
ATOM 872 C C . GLU A 1 106 ? -12.406 -6.825 9.654 1.00 92.00 106 GLU A C 1
ATOM 874 O O . GLU A 1 106 ? -13.119 -7.463 10.436 1.00 92.00 106 GLU A O 1
ATOM 879 N N . SER A 1 107 ? -11.308 -6.188 10.069 1.00 93.12 107 SER A N 1
ATOM 880 C CA . SER A 1 107 ? -10.850 -6.205 11.461 1.00 93.12 107 SER A CA 1
ATOM 881 C C . SER A 1 107 ? -11.832 -5.512 12.401 1.00 93.12 107 SER A C 1
ATOM 883 O O . SER A 1 107 ? -12.133 -6.029 13.484 1.00 93.12 107 SER A O 1
ATOM 885 N N . ALA A 1 108 ? -12.357 -4.356 11.991 1.00 92.75 108 ALA A N 1
ATOM 886 C CA . ALA A 1 108 ? -13.392 -3.646 12.727 1.00 92.75 108 ALA A CA 1
ATOM 887 C C . ALA A 1 108 ? -14.676 -4.475 12.821 1.00 92.75 108 ALA A C 1
ATOM 889 O O . ALA A 1 108 ? -15.262 -4.581 13.901 1.00 92.75 108 ALA A O 1
ATOM 890 N N . HIS A 1 109 ? -15.095 -5.110 11.723 1.00 92.38 109 HIS A N 1
ATOM 891 C CA . HIS A 1 109 ? -16.278 -5.962 11.714 1.00 92.38 109 HIS A CA 1
ATOM 892 C C . HIS A 1 109 ? -16.141 -7.149 12.674 1.00 92.38 109 HIS A C 1
ATOM 894 O O . HIS A 1 109 ? -17.027 -7.380 13.499 1.00 92.38 109 HIS A O 1
ATOM 900 N N . ASP A 1 110 ? -15.026 -7.878 12.619 1.00 91.00 110 ASP A N 1
ATOM 901 C CA . ASP A 1 110 ? -14.773 -9.011 13.513 1.00 91.00 110 ASP A CA 1
ATOM 902 C C . ASP A 1 110 ? -14.742 -8.579 14.984 1.00 91.00 110 ASP A C 1
ATOM 904 O O . ASP A 1 110 ? -15.283 -9.268 15.855 1.00 91.00 110 ASP A O 1
ATOM 908 N N . LEU A 1 111 ? -14.164 -7.410 15.267 1.00 92.06 111 LEU A N 1
ATOM 909 C CA . LEU A 1 111 ? -14.189 -6.826 16.600 1.00 92.06 111 LEU A CA 1
ATOM 910 C C . LEU A 1 111 ? -15.631 -6.524 17.042 1.00 92.06 111 LEU A C 1
ATOM 912 O O . LEU A 1 111 ? -16.040 -6.945 18.123 1.00 92.06 111 LEU A O 1
ATOM 916 N N . LEU A 1 112 ? -16.434 -5.876 16.195 1.00 92.38 112 LEU A N 1
ATOM 917 C CA . LEU A 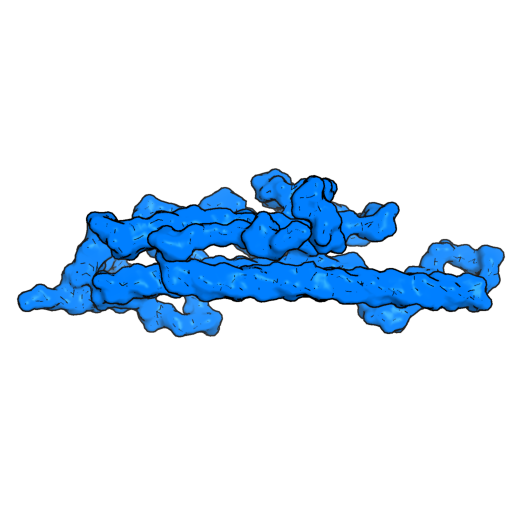1 112 ? -17.827 -5.527 16.490 1.00 92.38 112 LEU A CA 1
ATOM 918 C C . LEU A 1 112 ? -18.703 -6.757 16.756 1.00 92.38 112 LEU A C 1
ATOM 920 O O . LEU A 1 112 ? -19.523 -6.730 17.680 1.00 92.38 112 LEU A O 1
ATOM 924 N N . ARG A 1 113 ? -18.494 -7.857 16.019 1.00 91.75 113 ARG A N 1
ATOM 925 C CA . ARG A 1 113 ? -19.236 -9.118 16.210 1.00 91.75 113 ARG A CA 1
ATOM 926 C C . ARG A 1 113 ? -19.127 -9.653 17.631 1.00 91.75 113 ARG A C 1
ATOM 928 O O . ARG A 1 113 ? -20.098 -10.187 18.165 1.00 91.75 113 ARG A O 1
ATOM 935 N N . ARG A 1 114 ? -17.977 -9.469 18.282 1.00 89.12 114 ARG A N 1
ATOM 936 C CA . ARG A 1 114 ? -17.765 -9.892 19.677 1.00 89.12 114 ARG A CA 1
ATOM 937 C C . ARG A 1 114 ? -18.597 -9.097 20.675 1.00 89.12 114 ARG A C 1
ATOM 939 O O . ARG A 1 114 ? -18.915 -9.604 21.747 1.00 89.12 114 ARG A O 1
ATOM 946 N N . HIS A 1 115 ? -18.977 -7.881 20.304 1.00 90.38 115 HIS A N 1
ATOM 947 C CA . HIS A 1 115 ? -19.829 -6.994 21.086 1.00 90.38 115 HIS A CA 1
ATOM 948 C C . HIS A 1 115 ? -21.303 -7.071 20.654 1.00 90.38 115 HIS A C 1
ATOM 950 O O . HIS A 1 115 ? -22.087 -6.189 20.989 1.00 90.38 115 HIS A O 1
ATOM 956 N N . GLY A 1 116 ? -21.697 -8.119 19.914 1.00 91.25 116 GLY A N 1
ATOM 957 C CA . GLY A 1 116 ? -23.068 -8.305 19.423 1.00 91.25 116 GLY A CA 1
ATOM 958 C C . GLY A 1 116 ? -23.478 -7.318 18.327 1.00 91.25 116 GLY A C 1
ATOM 959 O O . GLY A 1 116 ? -24.663 -7.217 18.017 1.00 91.25 116 GLY A O 1
ATOM 960 N N . SER A 1 117 ? -22.512 -6.579 17.778 1.00 93.06 117 SER A N 1
ATOM 961 C CA . SER A 1 117 ? -22.684 -5.558 16.748 1.00 93.06 117 SER A CA 1
ATOM 962 C C . SER A 1 117 ? -22.101 -6.051 15.414 1.00 93.06 117 SER A C 1
ATOM 964 O O . SER A 1 117 ? -21.748 -7.219 15.257 1.00 93.06 117 SER A O 1
ATOM 966 N N . GLY A 1 118 ? -22.017 -5.165 14.432 1.00 91.31 118 GLY A N 1
ATOM 967 C CA . GLY A 1 118 ? -21.421 -5.409 13.126 1.00 91.31 118 GLY A CA 1
ATOM 968 C C . GLY A 1 118 ? -21.510 -4.157 12.268 1.00 91.31 118 GLY A C 1
ATOM 969 O O . GLY A 1 118 ? -22.249 -3.228 12.593 1.00 91.31 118 GLY A O 1
ATOM 970 N N . LEU A 1 119 ? -20.770 -4.132 11.167 1.00 89.31 119 LEU A N 1
ATOM 971 C CA . LEU A 1 119 ? -20.969 -3.120 10.127 1.00 89.31 119 LEU A CA 1
ATOM 972 C C . LEU A 1 119 ? -22.281 -3.394 9.377 1.00 89.31 119 LEU A C 1
ATOM 974 O O . LEU A 1 119 ? -22.623 -4.550 9.131 1.00 89.31 119 LEU A O 1
ATOM 978 N N . VAL A 1 120 ? -23.020 -2.336 9.032 1.00 85.81 120 VAL A N 1
ATOM 979 C CA . VAL A 1 120 ? -24.300 -2.428 8.302 1.00 85.81 120 VAL A CA 1
ATOM 980 C C . VAL A 1 120 ? -24.093 -2.950 6.882 1.00 85.81 120 VAL A C 1
ATOM 982 O O . VAL A 1 120 ? -24.898 -3.742 6.399 1.00 85.81 120 VAL A O 1
ATOM 985 N N . ASN A 1 121 ? -23.015 -2.523 6.226 1.00 78.38 121 ASN A N 1
ATOM 986 C CA . ASN A 1 121 ? -22.609 -3.011 4.917 1.00 78.38 121 ASN A CA 1
ATOM 987 C C . ASN A 1 121 ? -21.198 -3.586 5.033 1.00 78.38 121 ASN A C 1
ATOM 989 O O . ASN A 1 121 ? -20.336 -2.961 5.640 1.00 78.38 121 ASN A O 1
ATOM 993 N N . LEU A 1 122 ? -21.001 -4.756 4.436 1.00 69.44 122 LEU A N 1
ATOM 994 C CA . LEU A 1 122 ? -19.703 -5.326 4.093 1.00 69.44 122 LEU A CA 1
ATOM 995 C C . LEU A 1 122 ? -19.760 -5.556 2.589 1.00 69.44 122 LEU A C 1
ATOM 997 O O . LEU A 1 122 ? -20.288 -6.569 2.132 1.00 69.44 122 LEU A O 1
ATOM 1001 N N . SER A 1 123 ? -19.383 -4.555 1.808 1.00 58.06 123 SER A N 1
ATOM 1002 C CA . SER A 1 123 ? -19.518 -4.623 0.357 1.00 58.06 123 SER A CA 1
ATOM 1003 C C . SER A 1 123 ? -18.333 -3.940 -0.284 1.00 58.06 123 SER A C 1
ATOM 1005 O O . SER A 1 123 ? -18.158 -2.737 -0.116 1.00 58.06 123 SER A O 1
ATOM 1007 N N . THR A 1 124 ? -17.612 -4.683 -1.118 1.00 55.47 124 THR A N 1
ATOM 1008 C CA . THR A 1 124 ? -16.529 -4.167 -1.965 1.00 55.47 124 THR A CA 1
ATOM 1009 C C . THR A 1 124 ? -16.987 -3.011 -2.864 1.00 55.47 124 THR A C 1
ATOM 1011 O O . THR A 1 124 ? -16.205 -2.122 -3.173 1.00 55.47 124 THR A O 1
ATOM 1014 N N . GLU A 1 125 ? -18.272 -2.961 -3.236 1.00 53.91 125 GLU A N 1
ATOM 1015 C CA . GLU A 1 125 ? -18.852 -1.878 -4.052 1.00 53.91 125 GLU A CA 1
ATOM 1016 C C . GLU A 1 125 ? -19.248 -0.617 -3.257 1.00 53.91 125 GLU A C 1
ATOM 1018 O O . GLU A 1 125 ? -19.550 0.425 -3.840 1.00 53.91 125 GLU A O 1
ATOM 1023 N N . LYS A 1 126 ? -19.295 -0.702 -1.921 1.00 61.09 126 LYS A N 1
ATOM 1024 C CA . LYS A 1 126 ? -19.638 0.401 -1.007 1.00 61.09 126 LYS A CA 1
ATOM 1025 C C . LYS A 1 126 ? -18.691 0.366 0.183 1.00 61.09 126 LYS A C 1
ATOM 1027 O O . LYS A 1 126 ? -19.140 0.309 1.329 1.00 61.09 126 LYS A O 1
ATOM 1032 N N . THR A 1 127 ? -17.401 0.350 -0.130 1.00 60.88 127 THR A N 1
ATOM 1033 C CA . THR A 1 127 ? -16.336 0.328 0.861 1.00 60.88 127 THR A CA 1
ATOM 1034 C C . THR A 1 127 ? -16.493 1.487 1.828 1.00 60.88 127 THR A C 1
ATOM 1036 O O . THR A 1 127 ? -16.880 2.609 1.473 1.00 60.88 127 THR A O 1
ATOM 1039 N N . TRP A 1 128 ? -16.226 1.180 3.088 1.00 75.38 128 TRP A N 1
ATOM 1040 C CA . TRP A 1 128 ? -16.171 2.162 4.147 1.00 75.38 128 TRP A CA 1
ATOM 1041 C C . TRP A 1 128 ? -15.115 3.215 3.793 1.00 75.38 128 TRP A C 1
ATOM 1043 O O . TRP A 1 128 ? -13.946 2.884 3.611 1.00 75.38 128 TRP A O 1
ATOM 1053 N N . LEU A 1 129 ? -15.516 4.483 3.643 1.00 83.56 129 LEU A N 1
ATOM 1054 C CA . LEU A 1 129 ? -14.559 5.544 3.315 1.00 83.56 129 LEU A CA 1
ATOM 1055 C C . LEU A 1 129 ? -13.485 5.596 4.406 1.00 83.56 129 LEU A C 1
ATOM 1057 O O . LEU A 1 129 ? -13.836 5.577 5.586 1.00 83.56 129 LEU A O 1
ATOM 1061 N N . LEU A 1 130 ? -12.206 5.725 4.035 1.00 86.81 130 LEU A N 1
ATOM 1062 C CA . LEU A 1 130 ? -11.112 5.677 5.012 1.00 86.81 130 LEU A CA 1
ATOM 1063 C C . LEU A 1 130 ? -11.300 6.675 6.165 1.00 86.81 130 LEU A C 1
ATOM 1065 O O . LEU A 1 130 ? -11.058 6.320 7.310 1.00 86.81 130 LEU A O 1
ATOM 1069 N N . ASP A 1 131 ? -11.813 7.881 5.900 1.00 88.31 131 ASP A N 1
ATOM 1070 C CA . ASP A 1 131 ? -12.094 8.869 6.953 1.00 88.31 131 ASP A CA 1
ATOM 1071 C C . ASP A 1 131 ? -13.181 8.394 7.937 1.00 88.31 131 ASP A C 1
ATOM 1073 O O . ASP A 1 131 ? -13.122 8.689 9.126 1.00 88.31 131 ASP A O 1
ATOM 1077 N N . GLN A 1 132 ? -14.177 7.635 7.464 1.00 88.19 132 GLN A N 1
ATOM 1078 C CA . GLN A 1 132 ? -15.196 7.031 8.329 1.00 88.19 132 GLN A CA 1
ATOM 1079 C C . GLN A 1 132 ? -14.626 5.858 9.133 1.00 88.19 132 GLN A C 1
ATOM 1081 O O . GLN A 1 132 ? -15.051 5.634 10.269 1.00 88.19 132 GLN A O 1
ATOM 1086 N N . CYS A 1 133 ? -13.687 5.118 8.541 1.00 90.31 133 CYS A N 1
ATOM 1087 C CA . CYS A 1 133 ? -12.949 4.066 9.221 1.00 90.31 133 CYS A CA 1
ATOM 1088 C C . CYS A 1 133 ? -12.068 4.666 10.328 1.00 90.31 133 CYS A C 1
ATOM 1090 O O . CYS A 1 133 ? -12.166 4.247 11.477 1.00 90.31 133 CYS A O 1
ATOM 1092 N N . ASP A 1 134 ? -11.290 5.709 10.036 1.00 93.19 134 ASP A N 1
ATOM 1093 C CA . ASP A 1 134 ? -10.466 6.401 11.033 1.00 93.19 134 ASP A CA 1
ATOM 1094 C C . ASP A 1 134 ? -11.305 6.970 12.182 1.00 93.19 134 ASP A C 1
ATOM 1096 O O . ASP A 1 134 ? -11.030 6.685 13.348 1.00 93.19 134 ASP A O 1
ATOM 1100 N N . ASP A 1 135 ? -12.418 7.639 11.864 1.00 92.19 135 ASP A N 1
ATOM 1101 C CA . ASP A 1 135 ? -13.390 8.110 12.855 1.00 92.19 135 ASP A CA 1
ATOM 1102 C C . ASP A 1 135 ? -13.860 6.986 13.796 1.00 92.19 135 ASP A C 1
ATOM 1104 O O . ASP A 1 135 ? -14.025 7.198 15.003 1.00 92.19 135 ASP A O 1
ATOM 1108 N N . PHE A 1 136 ? -14.100 5.784 13.261 1.00 93.06 136 PHE A N 1
ATOM 1109 C CA . PHE A 1 136 ? -14.475 4.629 14.069 1.00 93.06 136 PHE A CA 1
ATOM 1110 C C . PHE A 1 136 ? -13.333 4.174 14.974 1.00 93.06 136 PHE A C 1
ATOM 1112 O O . PHE A 1 136 ? -13.551 4.017 16.177 1.00 93.06 136 PHE A O 1
ATOM 1119 N N . TYR A 1 137 ? -12.131 3.987 14.431 1.00 94.81 137 TYR A N 1
ATOM 1120 C CA . TYR A 1 137 ? -10.969 3.546 15.201 1.00 94.81 137 TYR A CA 1
ATOM 1121 C C . TYR A 1 137 ? -10.643 4.537 16.330 1.00 94.81 137 TYR A C 1
ATOM 1123 O O . TYR A 1 137 ? -10.478 4.130 17.483 1.00 94.81 137 TYR A O 1
ATOM 1131 N N . VAL A 1 138 ? -10.706 5.844 16.065 1.00 94.94 138 VAL A N 1
ATOM 1132 C CA . VAL A 1 138 ? -10.516 6.881 17.088 1.00 94.94 138 VAL A CA 1
ATOM 1133 C C . VAL A 1 138 ? -11.595 6.800 18.165 1.00 94.94 138 VAL A C 1
ATOM 1135 O O . VAL A 1 138 ? -11.282 6.758 19.355 1.00 94.94 138 VAL A O 1
ATOM 1138 N N . ARG A 1 139 ? -12.877 6.765 17.785 1.00 94.12 139 ARG A N 1
ATOM 1139 C CA . ARG A 1 139 ? -13.984 6.839 18.755 1.00 94.12 139 ARG A CA 1
ATOM 1140 C C . ARG A 1 139 ? -14.172 5.562 19.556 1.00 94.12 139 ARG A C 1
ATOM 1142 O O . ARG A 1 139 ? -14.488 5.637 20.741 1.00 94.12 139 ARG A O 1
ATOM 1149 N N . TYR A 1 140 ? -14.028 4.407 18.917 1.00 94.06 140 TYR A N 1
ATOM 1150 C CA . TYR A 1 140 ? -14.303 3.118 19.540 1.00 94.06 140 TYR A CA 1
ATOM 1151 C C . TYR A 1 140 ? -13.054 2.464 20.108 1.00 94.06 140 TYR A C 1
ATOM 1153 O O . TYR A 1 140 ? -13.153 1.805 21.142 1.00 94.06 140 TYR A O 1
ATOM 1161 N N . LEU A 1 141 ? -11.890 2.644 19.486 1.00 93.00 141 LEU A N 1
ATOM 1162 C CA . LEU A 1 141 ? -10.650 1.990 19.909 1.00 93.00 141 LEU A CA 1
ATOM 1163 C C . LEU A 1 141 ? -9.659 2.950 20.579 1.00 93.00 141 LEU A C 1
ATOM 1165 O O . LEU A 1 141 ? -8.789 2.496 21.321 1.00 93.00 141 LEU A O 1
ATOM 1169 N N . GLY A 1 142 ? -9.838 4.262 20.407 1.00 92.50 142 GLY A N 1
ATOM 1170 C CA . GLY A 1 142 ? -9.036 5.289 21.072 1.00 92.50 142 GLY A CA 1
ATOM 1171 C C . GLY A 1 142 ? -7.713 5.600 20.376 1.00 92.50 142 GLY A C 1
ATOM 1172 O O . GLY A 1 142 ? -6.840 6.194 21.006 1.00 92.50 142 GLY A O 1
ATOM 1173 N N . PHE A 1 143 ? -7.540 5.198 19.115 1.00 92.06 143 PHE A N 1
ATOM 1174 C CA . PHE A 1 143 ? -6.338 5.494 18.338 1.00 92.06 143 PHE A CA 1
ATOM 1175 C C . PHE A 1 143 ? -6.677 5.746 16.861 1.00 92.06 143 PHE A C 1
ATOM 1177 O O . PHE A 1 143 ? -7.617 5.130 16.359 1.00 92.06 143 PHE A O 1
ATOM 1184 N N . PRO A 1 144 ? -5.941 6.627 16.160 1.00 93.81 144 PRO A N 1
ATOM 1185 C CA . PRO A 1 144 ? -6.138 6.845 14.729 1.00 93.81 144 PRO A CA 1
ATOM 1186 C C . PRO A 1 144 ? -5.403 5.785 13.908 1.00 93.81 144 PRO A C 1
ATOM 1188 O O . PRO A 1 144 ? -4.381 5.254 14.341 1.00 93.81 144 PRO A O 1
ATOM 1191 N N . ILE A 1 145 ? -5.912 5.507 12.713 1.00 91.94 145 ILE A N 1
ATOM 1192 C CA . ILE A 1 145 ? -5.260 4.662 11.695 1.00 91.94 145 ILE A CA 1
ATOM 1193 C C . ILE A 1 145 ? -4.660 5.513 10.576 1.00 91.94 145 ILE A C 1
ATOM 1195 O O . ILE A 1 145 ? -3.702 5.109 9.922 1.00 91.94 145 ILE A O 1
ATOM 1199 N N . LYS A 1 146 ? -5.203 6.714 10.377 1.00 87.06 146 LYS A N 1
ATOM 1200 C CA . LYS A 1 146 ? -4.748 7.673 9.385 1.00 87.06 146 LYS A CA 1
ATOM 1201 C C . LYS A 1 146 ? -3.737 8.622 10.035 1.00 87.06 146 LYS A C 1
ATOM 1203 O O . LYS A 1 146 ? -4.107 9.639 10.614 1.00 87.06 146 LYS A O 1
ATOM 1208 N N . GLN A 1 147 ? -2.455 8.256 10.005 1.00 85.06 147 GLN A N 1
ATOM 1209 C CA . GLN A 1 147 ? -1.367 9.082 10.546 1.00 85.06 147 GLN A CA 1
ATOM 1210 C C . GLN A 1 147 ? -0.131 9.050 9.650 1.00 85.06 147 GLN A C 1
ATOM 1212 O O . GLN A 1 147 ? 0.265 7.980 9.186 1.00 85.06 147 GLN A O 1
ATOM 1217 N N . GLY A 1 148 ? 0.505 10.214 9.477 1.00 89.50 148 GLY A N 1
ATOM 1218 C CA . GLY A 1 148 ? 1.839 10.349 8.889 1.00 89.50 148 GLY A CA 1
ATOM 1219 C C . GLY A 1 148 ? 1.960 9.658 7.532 1.00 89.50 148 GLY A C 1
ATOM 1220 O O . GLY A 1 148 ? 1.312 10.054 6.567 1.00 89.50 148 GLY A O 1
ATOM 1221 N N . GLU A 1 149 ? 2.755 8.589 7.488 1.00 94.00 149 GLU A N 1
ATOM 1222 C CA . GLU A 1 149 ? 3.047 7.805 6.283 1.00 94.00 149 GLU A CA 1
ATOM 1223 C C . GLU A 1 149 ? 1.775 7.316 5.561 1.00 94.00 149 GLU A C 1
ATOM 1225 O O . GLU A 1 149 ? 1.702 7.352 4.334 1.00 94.00 149 GLU A O 1
ATOM 1230 N N . ILE A 1 150 ? 0.728 6.918 6.294 1.00 94.88 150 ILE A N 1
ATOM 1231 C CA . ILE A 1 150 ? -0.512 6.402 5.688 1.00 94.88 150 ILE A CA 1
ATOM 1232 C C . ILE A 1 150 ? -1.287 7.497 4.948 1.00 94.88 150 ILE A C 1
ATOM 1234 O O . ILE A 1 150 ? -1.863 7.235 3.890 1.00 94.88 150 ILE A O 1
ATOM 1238 N N . GLU A 1 151 ? -1.284 8.728 5.464 1.00 93.94 151 GLU A N 1
ATOM 1239 C CA . GLU A 1 151 ? -1.915 9.870 4.787 1.00 93.94 151 GLU A CA 1
ATOM 1240 C C . GLU A 1 151 ? -1.208 10.196 3.477 1.00 93.94 151 GLU A C 1
ATOM 1242 O O . GLU A 1 151 ? -1.852 10.450 2.455 1.00 93.94 151 GLU A O 1
ATOM 1247 N N . ASP A 1 152 ? 0.119 10.137 3.499 1.00 94.56 152 ASP A N 1
ATOM 1248 C CA . ASP A 1 152 ? 0.951 10.423 2.342 1.00 94.56 152 ASP A CA 1
ATOM 1249 C C . ASP A 1 152 ? 0.786 9.343 1.264 1.00 94.56 152 ASP A C 1
ATOM 1251 O O . ASP A 1 152 ? 0.587 9.669 0.090 1.00 94.56 152 ASP A O 1
ATOM 1255 N N . ILE A 1 153 ? 0.737 8.064 1.651 1.00 95.00 153 ILE A N 1
ATOM 1256 C CA . ILE A 1 153 ? 0.458 6.954 0.728 1.00 95.00 153 ILE A CA 1
ATOM 1257 C C . ILE A 1 153 ? -0.965 7.059 0.154 1.00 95.00 153 ILE A C 1
ATOM 1259 O O . ILE A 1 153 ? -1.152 6.882 -1.054 1.00 95.00 153 ILE A O 1
ATOM 1263 N N . GLN A 1 154 ? -1.971 7.403 0.970 1.00 93.00 154 GLN A N 1
ATOM 1264 C CA . GLN A 1 154 ? -3.340 7.627 0.488 1.00 93.00 154 GLN A CA 1
ATOM 1265 C C . GLN A 1 154 ? -3.376 8.739 -0.567 1.00 93.00 154 GLN A C 1
ATOM 1267 O O . GLN A 1 154 ? -4.023 8.607 -1.615 1.00 93.00 154 GLN A O 1
ATOM 1272 N N . TRP A 1 155 ? -2.681 9.846 -0.294 1.00 91.12 155 TRP A N 1
ATOM 1273 C CA . TRP A 1 155 ? -2.591 10.975 -1.209 1.00 91.12 155 TRP A CA 1
ATOM 1274 C C . TRP A 1 155 ? -1.958 10.547 -2.539 1.00 91.12 155 TRP A C 1
ATOM 1276 O O . TRP A 1 155 ? -2.549 10.794 -3.596 1.00 91.12 155 TRP A O 1
ATOM 1286 N N . ILE A 1 156 ? -0.840 9.811 -2.498 1.00 89.38 156 ILE A N 1
ATOM 1287 C CA . ILE A 1 156 ? -0.167 9.263 -3.688 1.00 89.38 156 ILE A CA 1
ATOM 1288 C C . ILE A 1 156 ? -1.131 8.380 -4.488 1.00 89.38 156 ILE A C 1
ATOM 1290 O O . ILE A 1 156 ? -1.353 8.624 -5.679 1.00 89.38 156 ILE A O 1
ATOM 1294 N N . ARG A 1 157 ? -1.782 7.406 -3.838 1.00 89.44 157 ARG A N 1
ATOM 1295 C CA . ARG A 1 157 ? -2.761 6.499 -4.464 1.00 89.44 157 ARG A CA 1
ATOM 1296 C C . ARG A 1 157 ? -3.879 7.264 -5.171 1.00 89.44 157 ARG A C 1
ATOM 1298 O O . ARG A 1 157 ? -4.257 6.924 -6.299 1.00 89.44 157 ARG A O 1
ATOM 1305 N N . ASN A 1 158 ? -4.405 8.314 -4.544 1.00 86.69 158 ASN A N 1
ATOM 1306 C CA . ASN A 1 158 ? -5.473 9.134 -5.116 1.00 86.69 158 ASN A CA 1
ATOM 1307 C C . ASN A 1 158 ? -4.995 9.920 -6.345 1.00 86.69 158 ASN A C 1
ATOM 1309 O O . ASN A 1 158 ? -5.691 9.957 -7.367 1.00 86.69 158 ASN A O 1
ATOM 1313 N N . LYS A 1 159 ? -3.787 10.491 -6.294 1.00 83.75 159 LYS A N 1
ATOM 1314 C CA . LYS A 1 159 ? -3.197 11.216 -7.428 1.00 83.75 159 LYS A CA 1
ATOM 1315 C C . LYS A 1 159 ? -2.883 10.297 -8.608 1.00 83.75 159 LYS A C 1
ATOM 1317 O O . LYS A 1 159 ? -3.222 10.644 -9.741 1.00 83.75 159 LYS A O 1
ATOM 1322 N N . MET A 1 160 ? -2.365 9.095 -8.349 1.00 77.69 160 MET A N 1
ATOM 1323 C CA . MET A 1 160 ? -2.135 8.059 -9.366 1.00 77.69 160 MET A CA 1
ATOM 1324 C C . MET A 1 160 ? -3.431 7.518 -10.000 1.00 77.69 160 MET A C 1
ATOM 1326 O O . MET A 1 160 ? -3.399 6.952 -11.097 1.00 77.69 160 MET A O 1
ATOM 1330 N N . SER A 1 161 ? -4.574 7.643 -9.318 1.00 68.00 161 SER A N 1
ATOM 1331 C CA . SER A 1 161 ? -5.868 7.116 -9.781 1.00 68.00 161 SER A CA 1
ATOM 1332 C C . SER A 1 161 ? -6.678 8.105 -10.609 1.00 68.00 161 SER A C 1
ATOM 1334 O O . SER A 1 161 ? -7.326 7.689 -11.566 1.00 68.00 161 SER A O 1
ATOM 1336 N N . HIS A 1 162 ? -6.639 9.396 -10.271 1.00 59.75 162 HIS A N 1
ATOM 1337 C CA . HIS A 1 162 ? -7.627 10.349 -10.790 1.00 59.75 162 HIS A CA 1
ATOM 1338 C C . HIS A 1 162 ? -7.056 11.658 -11.340 1.00 59.75 162 HIS A C 1
ATOM 1340 O O . HIS A 1 162 ? -7.776 12.363 -12.039 1.00 59.75 162 HIS A O 1
ATOM 1346 N N . LEU A 1 163 ? -5.807 12.027 -11.033 1.00 53.91 163 LEU A N 1
ATOM 1347 C CA . LEU A 1 163 ? -5.363 13.416 -11.195 1.00 53.91 163 LEU A CA 1
ATOM 1348 C C . LEU A 1 163 ? -3.937 13.557 -11.746 1.00 53.91 163 LEU A C 1
ATOM 1350 O O . LEU A 1 163 ? -3.176 14.407 -11.270 1.00 53.91 163 LEU A O 1
ATOM 1354 N N . ARG A 1 164 ? -3.604 12.791 -12.799 1.00 60.41 164 ARG A N 1
ATOM 1355 C CA . ARG A 1 164 ? -2.354 12.983 -13.565 1.00 60.41 164 ARG A CA 1
ATOM 1356 C C . ARG A 1 164 ? -2.165 14.441 -14.000 1.00 60.41 164 ARG A C 1
ATOM 1358 O O . ARG A 1 164 ? -1.036 14.908 -14.035 1.00 60.41 164 ARG A O 1
ATOM 1365 N N . ASP A 1 165 ? -3.252 15.174 -14.246 1.00 56.22 165 ASP A N 1
ATOM 1366 C CA . ASP A 1 165 ? -3.198 16.590 -14.626 1.00 56.22 165 ASP A CA 1
ATOM 1367 C C . ASP A 1 165 ? -2.873 17.541 -13.467 1.00 56.22 165 ASP A C 1
ATOM 1369 O O . ASP A 1 165 ? -2.154 18.511 -13.677 1.00 56.22 165 ASP A O 1
ATOM 1373 N N . SER A 1 166 ? -3.327 17.265 -12.236 1.00 59.47 166 SER A N 1
ATOM 1374 C CA . SER A 1 166 ? -3.017 18.137 -11.082 1.00 59.47 166 SER A CA 1
ATOM 1375 C C . SER A 1 166 ? -1.554 18.059 -10.659 1.00 59.47 166 SER A C 1
ATOM 1377 O O . SER A 1 166 ? -1.023 18.993 -10.077 1.00 59.47 166 SER A O 1
ATOM 1379 N N . LEU A 1 167 ? -0.910 16.936 -10.969 1.00 63.66 167 LEU A N 1
ATOM 1380 C CA . LEU A 1 167 ? 0.508 16.740 -10.735 1.00 63.66 167 LEU A CA 1
ATOM 1381 C C . LEU A 1 167 ? 1.360 17.543 -11.732 1.00 63.66 167 LEU A C 1
ATOM 1383 O O . LEU A 1 167 ? 2.504 17.847 -11.441 1.00 63.66 167 LEU A O 1
ATOM 1387 N N . ARG A 1 168 ? 0.811 17.950 -12.887 1.00 68.56 168 ARG A N 1
ATOM 1388 C CA . ARG A 1 168 ? 1.552 18.706 -13.913 1.00 68.56 168 ARG A CA 1
ATOM 1389 C C . ARG A 1 168 ? 1.827 20.165 -13.531 1.00 68.56 168 ARG A C 1
ATOM 1391 O O . ARG A 1 168 ? 2.585 20.813 -14.250 1.00 68.56 168 ARG A O 1
ATOM 1398 N N . THR A 1 169 ? 1.236 20.684 -12.452 1.00 80.50 169 THR A N 1
ATOM 1399 C CA . THR A 1 169 ? 1.553 22.028 -11.941 1.00 80.50 169 THR A CA 1
ATOM 1400 C C . THR A 1 169 ? 2.795 21.989 -11.053 1.00 80.50 169 THR A C 1
ATOM 1402 O O . THR A 1 169 ? 3.107 20.958 -10.459 1.00 80.50 169 THR A O 1
ATOM 1405 N N . GLU A 1 170 ? 3.509 23.108 -10.942 1.00 82.00 170 GLU A N 1
ATOM 1406 C CA . GLU A 1 170 ? 4.700 23.199 -10.086 1.00 82.00 170 GLU A CA 1
ATOM 1407 C C . GLU A 1 170 ? 4.359 22.953 -8.609 1.00 82.00 170 GLU A C 1
ATOM 1409 O O . GLU A 1 170 ? 5.114 22.296 -7.897 1.00 82.00 170 GLU A O 1
ATOM 1414 N N . GLU A 1 171 ? 3.178 23.387 -8.163 1.00 83.25 171 GLU A N 1
ATOM 1415 C CA . GLU A 1 171 ? 2.689 23.109 -6.812 1.00 83.25 171 GLU A CA 1
ATOM 1416 C C . GLU A 1 171 ? 2.434 21.612 -6.598 1.00 83.25 171 GLU A C 1
ATOM 1418 O O . GLU A 1 171 ? 2.804 21.070 -5.560 1.00 83.25 171 GLU A O 1
ATOM 1423 N N . GLY A 1 172 ? 1.836 20.931 -7.583 1.00 81.19 172 GLY A N 1
ATOM 1424 C CA . GLY A 1 172 ? 1.575 19.494 -7.515 1.00 81.19 172 GLY A CA 1
ATOM 1425 C C . GLY A 1 172 ? 2.855 18.657 -7.495 1.00 81.19 172 GLY A C 1
ATOM 1426 O O . GLY A 1 172 ? 2.916 17.666 -6.768 1.00 81.19 172 GLY A O 1
ATOM 1427 N N . LYS A 1 173 ? 3.886 19.074 -8.242 1.00 80.75 173 LYS A N 1
ATOM 1428 C CA . LYS A 1 173 ? 5.225 18.461 -8.200 1.00 80.75 173 LYS A CA 1
ATOM 1429 C C . LYS A 1 173 ? 5.884 18.642 -6.840 1.00 80.75 173 LYS A C 1
ATOM 1431 O O . LYS A 1 173 ? 6.301 17.659 -6.241 1.00 80.75 173 LYS A O 1
ATOM 1436 N N . ALA A 1 174 ? 5.911 19.871 -6.325 1.00 85.25 174 ALA A N 1
ATOM 1437 C CA . ALA A 1 174 ? 6.507 20.162 -5.025 1.00 85.25 174 ALA A CA 1
ATOM 1438 C C . ALA A 1 174 ? 5.800 19.407 -3.885 1.00 85.25 174 ALA A C 1
ATOM 1440 O O . ALA A 1 174 ? 6.453 18.914 -2.966 1.00 85.25 174 ALA A O 1
ATOM 1441 N N . GLU A 1 175 ? 4.468 19.281 -3.949 1.00 88.12 175 GLU A N 1
ATOM 1442 C CA . GLU A 1 175 ? 3.708 18.469 -2.996 1.00 88.12 175 GLU A CA 1
ATOM 1443 C C . GLU A 1 175 ? 4.081 16.986 -3.119 1.00 88.12 175 GLU A C 1
ATOM 1445 O O . GLU A 1 175 ? 4.366 16.355 -2.105 1.00 88.12 175 GLU A O 1
ATOM 1450 N N . PHE A 1 176 ? 4.151 16.439 -4.338 1.00 86.31 176 PHE A N 1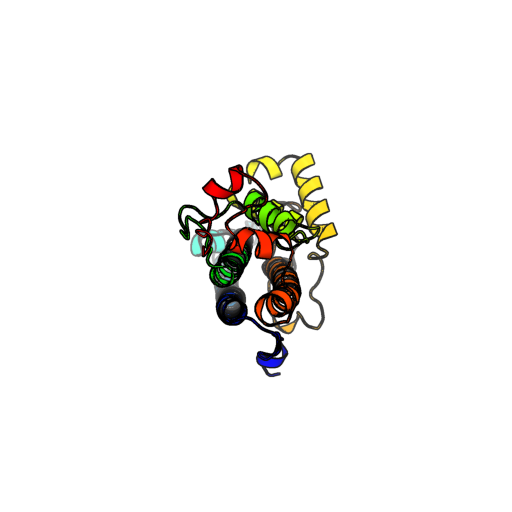
ATOM 1451 C CA . PHE A 1 176 ? 4.562 15.051 -4.568 1.00 86.31 176 PHE A CA 1
ATOM 1452 C C . PHE A 1 176 ? 5.967 14.778 -4.012 1.00 86.31 176 PHE A C 1
ATOM 1454 O O . PHE A 1 176 ? 6.133 13.876 -3.195 1.00 86.31 176 PHE A O 1
ATOM 1461 N N . GLU A 1 177 ? 6.957 15.601 -4.361 1.00 85.56 177 GLU A N 1
ATOM 1462 C CA . GLU A 1 177 ? 8.336 15.489 -3.867 1.00 85.56 177 GLU A CA 1
ATOM 1463 C C . GLU A 1 177 ? 8.413 15.555 -2.336 1.00 85.56 177 GLU A C 1
ATOM 1465 O O . GLU A 1 177 ? 9.124 14.767 -1.709 1.00 85.56 177 GLU A O 1
ATOM 1470 N N . ALA A 1 178 ? 7.643 16.449 -1.707 1.00 89.88 178 ALA A N 1
ATOM 1471 C CA . ALA A 1 178 ? 7.581 16.545 -0.252 1.00 89.88 178 ALA A CA 1
ATOM 1472 C C . ALA A 1 178 ? 7.024 15.264 0.394 1.00 89.88 178 ALA A C 1
ATOM 1474 O O . ALA A 1 178 ? 7.529 14.839 1.437 1.00 89.88 178 ALA A O 1
ATOM 1475 N N . LYS A 1 179 ? 6.016 14.632 -0.222 1.00 91.44 179 LYS A N 1
ATOM 1476 C CA . LYS A 1 179 ? 5.440 13.360 0.243 1.00 91.44 179 LYS A CA 1
ATOM 1477 C C . LYS A 1 179 ? 6.436 12.214 0.098 1.00 91.44 179 LYS A C 1
ATOM 1479 O O . LYS A 1 179 ? 6.674 11.501 1.065 1.00 91.44 179 LYS A O 1
ATOM 1484 N N . ILE A 1 180 ? 7.088 12.090 -1.059 1.00 89.62 180 ILE A N 1
ATOM 1485 C CA . ILE A 1 180 ? 8.123 11.070 -1.293 1.00 89.62 180 ILE A CA 1
ATOM 1486 C C . ILE A 1 180 ? 9.270 11.199 -0.295 1.00 89.62 180 ILE A C 1
ATOM 1488 O O . ILE A 1 180 ? 9.682 10.208 0.304 1.00 89.62 180 ILE A O 1
ATOM 1492 N N . LYS A 1 181 ? 9.723 12.429 -0.046 1.00 89.31 181 LYS A N 1
ATOM 1493 C CA . LYS A 1 181 ? 10.756 12.705 0.951 1.00 89.31 181 LYS A CA 1
ATOM 1494 C C . LYS A 1 181 ? 10.315 12.364 2.376 1.00 89.31 181 LYS A C 1
ATOM 1496 O O . LYS A 1 181 ? 11.133 11.910 3.164 1.00 89.31 181 LYS A O 1
ATOM 1501 N N . THR A 1 182 ? 9.051 12.606 2.720 1.00 93.12 182 THR A N 1
ATOM 1502 C CA . THR A 1 182 ? 8.513 12.288 4.056 1.00 93.12 182 THR A CA 1
ATOM 1503 C C . THR A 1 182 ? 8.440 10.780 4.283 1.00 93.12 182 THR A C 1
ATOM 1505 O O . THR A 1 182 ? 8.723 10.320 5.384 1.00 93.12 182 THR A O 1
ATOM 1508 N N . LEU A 1 183 ? 8.103 10.023 3.238 1.00 93.50 183 LEU A N 1
ATOM 1509 C CA . LEU A 1 183 ? 8.050 8.563 3.270 1.00 93.50 183 LEU A CA 1
ATOM 1510 C C . LEU A 1 183 ? 9.433 7.896 3.230 1.00 93.50 183 LEU A C 1
ATOM 1512 O O . LEU A 1 183 ? 9.520 6.706 3.510 1.00 93.50 183 LEU A O 1
ATOM 1516 N N . ASP A 1 184 ? 10.483 8.638 2.861 1.00 92.94 184 ASP A N 1
ATOM 1517 C CA . ASP A 1 184 ? 11.856 8.135 2.713 1.00 92.94 184 ASP A CA 1
ATOM 1518 C C . ASP A 1 184 ? 11.948 6.902 1.792 1.00 92.94 184 ASP A C 1
ATOM 1520 O O . ASP A 1 184 ? 12.624 5.916 2.076 1.00 92.94 184 ASP A O 1
ATOM 1524 N N . ILE A 1 185 ? 11.201 6.930 0.680 1.00 89.81 185 ILE A N 1
ATOM 1525 C CA . ILE A 1 185 ? 11.123 5.800 -0.264 1.00 89.81 185 ILE A CA 1
ATOM 1526 C C . ILE A 1 185 ? 11.988 5.970 -1.515 1.00 89.81 185 ILE A C 1
ATOM 1528 O O . ILE A 1 185 ? 12.157 5.008 -2.261 1.00 89.81 185 ILE A O 1
ATOM 1532 N N . SER A 1 186 ? 12.548 7.155 -1.749 1.00 86.75 186 SER A N 1
ATOM 1533 C CA . SER A 1 186 ? 13.437 7.449 -2.883 1.00 86.75 186 SER A CA 1
ATOM 1534 C C . SER A 1 186 ? 14.903 7.125 -2.578 1.00 86.75 186 SER A C 1
ATOM 1536 O O . SER A 1 186 ? 15.311 7.184 -1.422 1.00 86.75 186 SER A O 1
ATOM 1538 N N . GLY A 1 187 ? 15.717 6.907 -3.611 1.00 82.38 187 GLY A N 1
ATOM 1539 C CA . GLY A 1 187 ? 17.169 6.735 -3.498 1.00 82.38 187 GLY A CA 1
ATOM 1540 C C . GLY A 1 187 ? 17.617 5.289 -3.688 1.00 82.38 187 GLY A C 1
ATOM 1541 O O . GLY A 1 187 ? 16.804 4.371 -3.592 1.00 82.38 187 GLY A O 1
ATOM 1542 N N . ASP A 1 188 ? 18.910 5.101 -3.944 1.00 85.69 188 ASP A N 1
ATOM 1543 C CA . ASP A 1 188 ? 19.482 3.838 -4.418 1.00 85.69 188 ASP A CA 1
ATOM 1544 C C . ASP A 1 188 ? 19.051 2.592 -3.613 1.00 85.69 188 ASP A C 1
ATOM 1546 O O . ASP A 1 188 ? 18.736 2.692 -2.418 1.00 85.69 188 ASP A O 1
ATOM 1550 N N . PRO A 1 189 ? 19.029 1.404 -4.253 1.00 85.56 189 PRO A N 1
ATOM 1551 C CA . PRO A 1 189 ? 18.803 0.148 -3.550 1.00 85.56 189 PRO A CA 1
ATOM 1552 C C . PRO A 1 189 ? 19.760 -0.017 -2.366 1.00 85.56 189 PRO A C 1
ATOM 1554 O O . PRO A 1 189 ? 20.951 0.285 -2.447 1.00 85.56 189 PRO A O 1
ATOM 1557 N N . THR A 1 190 ? 1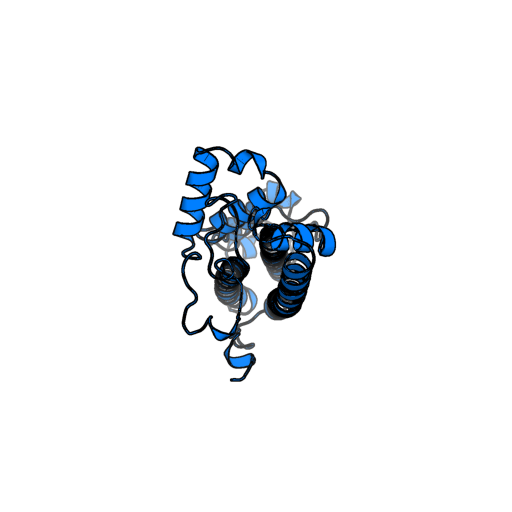9.224 -0.498 -1.251 1.00 87.75 190 THR A N 1
ATOM 1558 C CA . THR A 1 190 ? 20.021 -0.947 -0.105 1.00 87.75 190 THR A CA 1
ATOM 1559 C C . THR A 1 190 ? 20.567 -2.360 -0.345 1.00 87.75 190 THR A C 1
ATOM 1561 O O . THR A 1 190 ? 20.071 -3.081 -1.208 1.00 87.75 190 THR A O 1
ATOM 1564 N N . GLU A 1 191 ? 21.547 -2.802 0.454 1.00 85.94 191 GLU A N 1
ATOM 1565 C CA . GLU A 1 191 ? 22.124 -4.160 0.342 1.00 85.94 191 GLU A CA 1
ATOM 1566 C C . GLU A 1 191 ? 21.056 -5.272 0.419 1.00 85.94 191 GLU A C 1
ATOM 1568 O O . GLU A 1 191 ? 21.173 -6.307 -0.239 1.00 85.94 191 GLU A O 1
ATOM 1573 N N . ASP A 1 192 ? 19.988 -5.048 1.192 1.00 84.06 192 ASP A N 1
ATOM 1574 C CA . ASP A 1 192 ? 18.867 -5.983 1.346 1.00 84.06 192 ASP A CA 1
ATOM 1575 C C . ASP A 1 192 ? 17.876 -5.942 0.163 1.00 84.06 192 ASP A C 1
ATOM 1577 O O . ASP A 1 192 ? 17.001 -6.802 0.053 1.00 84.06 192 ASP A O 1
ATOM 1581 N N . GLU A 1 193 ? 17.987 -4.939 -0.709 1.00 89.31 193 GLU A N 1
ATOM 1582 C CA . GLU A 1 193 ? 17.130 -4.722 -1.880 1.00 89.31 193 GLU A CA 1
ATOM 1583 C C . GLU A 1 193 ? 17.823 -5.090 -3.201 1.00 89.31 193 GLU A C 1
ATOM 1585 O O . GLU A 1 193 ? 17.139 -5.299 -4.205 1.00 89.31 193 GLU A O 1
ATOM 1590 N N . ASP A 1 194 ? 19.153 -5.223 -3.211 1.00 84.25 194 ASP A N 1
ATOM 1591 C CA . ASP A 1 194 ? 19.948 -5.560 -4.402 1.00 84.25 194 ASP A CA 1
ATOM 1592 C C . ASP A 1 194 ? 19.471 -6.847 -5.087 1.00 84.25 194 ASP A C 1
ATOM 1594 O O . ASP A 1 194 ? 19.462 -6.973 -6.313 1.00 84.25 194 ASP A O 1
ATOM 1598 N N . ASP A 1 195 ? 19.039 -7.825 -4.293 1.00 85.25 195 ASP A N 1
ATOM 1599 C CA . ASP A 1 195 ? 18.600 -9.122 -4.795 1.00 85.25 195 ASP A CA 1
ATOM 1600 C C . ASP A 1 195 ? 17.159 -9.139 -5.333 1.00 85.25 195 ASP A C 1
ATOM 1602 O O . ASP A 1 195 ? 16.735 -10.150 -5.911 1.00 85.25 195 ASP A O 1
ATOM 1606 N N . LEU A 1 196 ? 16.420 -8.037 -5.164 1.00 86.56 196 LEU A N 1
ATOM 1607 C CA . LEU A 1 196 ? 15.074 -7.860 -5.704 1.00 86.56 196 LEU A CA 1
ATOM 1608 C C . LEU A 1 196 ? 15.114 -7.556 -7.204 1.00 86.56 196 LEU A C 1
ATOM 1610 O O . LEU A 1 196 ? 14.141 -7.838 -7.905 1.00 86.56 196 LEU A O 1
ATOM 1614 N N . ASP A 1 197 ? 16.232 -7.001 -7.687 1.00 85.12 197 ASP A N 1
ATOM 1615 C CA . ASP A 1 197 ? 16.454 -6.609 -9.084 1.00 85.12 197 ASP A CA 1
ATOM 1616 C C . ASP A 1 197 ? 15.343 -5.693 -9.647 1.00 85.12 197 ASP A C 1
ATOM 1618 O O . ASP A 1 197 ? 15.033 -5.697 -10.845 1.00 85.12 197 ASP A O 1
ATOM 1622 N N . LEU A 1 198 ? 14.711 -4.913 -8.763 1.00 85.38 198 LEU A N 1
ATOM 1623 C CA . LEU A 1 198 ? 13.627 -4.000 -9.105 1.00 85.38 198 LEU A CA 1
ATOM 1624 C C . LEU A 1 198 ? 14.190 -2.734 -9.766 1.00 85.38 198 LEU A C 1
ATOM 1626 O O . LEU A 1 198 ? 15.098 -2.114 -9.212 1.00 85.38 198 LEU A O 1
ATOM 1630 N N . PRO A 1 199 ? 13.639 -2.295 -10.912 1.00 79.88 199 PRO A N 1
ATOM 1631 C CA . PRO A 1 199 ? 13.961 -1.001 -11.486 1.00 79.88 199 PRO A CA 1
ATOM 1632 C C . PRO A 1 199 ? 13.705 0.105 -10.459 1.00 79.88 199 PRO A C 1
ATOM 1634 O O . PRO A 1 199 ? 12.630 0.162 -9.855 1.00 79.88 199 PRO A O 1
ATOM 1637 N N . HIS A 1 200 ? 14.697 0.970 -10.274 1.00 66.12 200 HIS A N 1
ATOM 1638 C CA . HIS A 1 200 ? 14.634 2.128 -9.382 1.00 66.12 200 HIS A CA 1
ATOM 1639 C C . HIS A 1 200 ? 14.990 3.408 -10.137 1.00 66.12 200 HIS A C 1
ATOM 1641 O O . HIS A 1 200 ? 14.237 4.377 -10.142 1.00 66.12 200 HIS A O 1
ATOM 1647 N N . HIS A 1 201 ? 16.078 3.327 -10.896 1.00 60.28 201 HIS A N 1
ATOM 1648 C CA . HIS A 1 201 ? 16.443 4.244 -11.961 1.00 60.28 201 HIS A CA 1
ATOM 1649 C C . HIS A 1 201 ? 16.557 3.444 -13.261 1.00 60.28 201 HIS A C 1
ATOM 1651 O O . HIS A 1 201 ? 16.649 2.212 -13.231 1.00 60.28 201 HIS A O 1
ATOM 1657 N N . GLU A 1 202 ? 16.444 4.130 -14.395 1.00 55.66 202 GLU A N 1
ATOM 1658 C CA . GLU A 1 202 ? 16.526 3.549 -15.738 1.00 55.66 202 GLU A CA 1
ATOM 1659 C C . GLU A 1 202 ? 17.755 2.633 -15.880 1.00 55.66 202 GLU A C 1
ATOM 1661 O O . GLU A 1 202 ? 18.694 2.708 -15.088 1.00 55.66 202 GLU A O 1
ATOM 1666 N N . TYR A 1 203 ? 17.777 1.797 -16.918 1.00 45.84 203 TYR A N 1
ATOM 1667 C CA . TYR A 1 203 ? 18.947 1.045 -17.381 1.00 45.84 203 TYR A CA 1
ATOM 1668 C C . TYR A 1 203 ? 20.174 1.964 -17.643 1.00 45.84 203 TYR A C 1
ATOM 1670 O O . TYR A 1 203 ? 20.542 2.233 -18.780 1.00 45.84 203 TYR A O 1
ATOM 1678 N N . GLY A 1 204 ? 20.819 2.485 -16.595 1.00 40.78 204 GLY A N 1
ATOM 1679 C CA . GLY A 1 204 ? 21.991 3.359 -16.665 1.00 40.78 204 GLY A CA 1
ATOM 1680 C C . GLY A 1 204 ? 21.778 4.763 -17.256 1.00 40.78 204 GLY A C 1
ATOM 1681 O O . GLY A 1 204 ? 22.776 5.394 -17.605 1.00 40.78 204 GLY A O 1
ATOM 1682 N N . ARG A 1 205 ? 20.544 5.269 -17.393 1.00 41.47 205 ARG A N 1
ATOM 1683 C CA . ARG A 1 205 ? 20.258 6.623 -17.917 1.00 41.47 205 ARG A CA 1
ATOM 1684 C C . ARG A 1 205 ? 19.280 7.392 -17.014 1.00 41.47 205 ARG A C 1
ATOM 1686 O O . ARG A 1 205 ? 18.574 6.813 -16.195 1.00 41.47 205 ARG A O 1
ATOM 1693 N N . GLU A 1 206 ? 19.347 8.721 -17.055 1.00 41.56 206 GLU A N 1
ATOM 1694 C CA . GLU A 1 206 ? 18.390 9.588 -16.360 1.00 41.56 206 GLU A CA 1
ATOM 1695 C C . GLU A 1 206 ? 17.113 9.687 -17.201 1.00 41.56 206 GLU A C 1
ATOM 1697 O O . GLU A 1 206 ? 17.174 10.080 -18.369 1.00 41.56 206 GLU A O 1
ATOM 1702 N N . LEU A 1 207 ? 15.962 9.401 -16.581 1.00 44.53 207 LEU A N 1
ATOM 1703 C CA . LEU A 1 207 ? 14.633 9.575 -17.171 1.00 44.53 207 LEU A CA 1
ATOM 1704 C C . LEU A 1 207 ? 14.490 11.001 -17.727 1.00 44.53 207 LEU A C 1
ATOM 1706 O O . LEU A 1 207 ? 14.268 11.964 -16.990 1.00 44.53 207 LEU A O 1
ATOM 1710 N N . THR A 1 208 ? 14.595 11.146 -19.045 1.00 41.56 208 THR A N 1
ATOM 1711 C CA . THR A 1 208 ? 14.500 12.452 -19.718 1.00 41.56 208 THR A CA 1
ATOM 1712 C C . THR A 1 208 ? 13.048 12.915 -19.864 1.00 41.56 208 THR A C 1
ATOM 1714 O O . THR A 1 208 ? 12.784 14.116 -19.959 1.00 41.56 208 THR A O 1
ATOM 1717 N N . PHE A 1 209 ? 12.080 11.996 -19.778 1.00 38.72 209 PHE A N 1
ATOM 1718 C CA . PHE A 1 209 ? 10.652 12.313 -19.728 1.00 38.72 209 PHE A CA 1
ATOM 1719 C C . PHE A 1 209 ? 10.136 12.445 -18.286 1.00 38.72 209 PHE A C 1
ATOM 1721 O O . PHE A 1 209 ? 9.411 11.601 -17.767 1.00 38.72 209 PHE A O 1
ATOM 1728 N N . GLY A 1 210 ? 10.458 13.590 -17.679 1.00 42.00 210 GLY A N 1
ATOM 1729 C CA . GLY A 1 210 ? 9.749 14.147 -16.524 1.00 42.00 210 GLY A CA 1
ATOM 1730 C C . GLY A 1 210 ? 10.280 13.684 -15.163 1.00 42.00 210 GLY A C 1
ATOM 1731 O O . GLY A 1 210 ? 9.733 12.738 -14.605 1.00 42.00 210 GLY A O 1
ATOM 1732 N N . PRO A 1 211 ? 11.243 14.410 -14.567 1.00 47.00 211 PRO A N 1
ATOM 1733 C CA . PRO A 1 211 ? 11.863 14.075 -13.280 1.00 47.00 211 PRO A CA 1
ATOM 1734 C C . PRO A 1 211 ? 10.937 13.932 -12.058 1.00 47.00 211 PRO A C 1
ATOM 1736 O O . PRO A 1 211 ? 11.442 13.673 -10.976 1.00 47.00 211 PRO A O 1
ATOM 1739 N N . SER A 1 212 ? 9.624 14.171 -12.142 1.00 56.62 212 SER A N 1
ATOM 1740 C CA . SER A 1 212 ? 8.937 14.731 -10.970 1.00 56.62 212 SER A CA 1
ATOM 1741 C C . SER A 1 212 ? 7.693 14.015 -10.439 1.00 56.62 212 SER A C 1
ATOM 1743 O O . SER A 1 212 ? 7.166 14.500 -9.450 1.00 56.62 212 SER A O 1
ATOM 1745 N N . LEU A 1 213 ? 7.134 12.953 -11.048 1.00 64.19 213 LEU A N 1
ATOM 1746 C CA . LEU A 1 213 ? 5.749 12.528 -10.701 1.00 64.19 213 LEU A CA 1
ATOM 1747 C C . LEU A 1 213 ? 5.430 11.025 -10.809 1.00 64.19 213 LEU A C 1
ATOM 1749 O O . LEU A 1 213 ? 4.254 10.644 -10.878 1.00 64.19 213 LEU A O 1
ATOM 1753 N N . ILE A 1 214 ? 6.441 10.165 -10.879 1.00 77.19 214 ILE A N 1
ATOM 1754 C CA . ILE A 1 214 ? 6.257 8.722 -11.057 1.00 77.19 214 ILE A CA 1
ATOM 1755 C C . ILE A 1 214 ? 6.987 7.949 -9.967 1.00 77.19 214 ILE A C 1
ATOM 1757 O O . ILE A 1 214 ? 7.960 8.442 -9.412 1.00 77.19 214 ILE A O 1
ATOM 1761 N N . LEU A 1 215 ? 6.479 6.754 -9.663 1.00 84.38 215 LEU A N 1
ATOM 1762 C CA . LEU A 1 215 ? 7.128 5.814 -8.759 1.00 84.38 215 LEU A CA 1
ATOM 1763 C C . LEU A 1 215 ? 7.641 4.624 -9.550 1.00 84.38 215 LEU A C 1
ATOM 1765 O O . LEU A 1 215 ? 6.950 4.102 -10.428 1.00 84.38 215 LEU A O 1
ATOM 1769 N N . SER A 1 216 ? 8.850 4.218 -9.211 1.00 87.75 216 SER A N 1
ATOM 1770 C CA . SER A 1 216 ? 9.515 3.017 -9.679 1.00 87.75 216 SER A CA 1
ATOM 1771 C C . SER A 1 216 ? 8.975 1.762 -8.973 1.00 87.75 216 SER A C 1
ATOM 1773 O O . SER A 1 216 ? 8.388 1.844 -7.887 1.00 87.75 216 SER A O 1
ATOM 1775 N N . PRO A 1 217 ? 9.185 0.569 -9.554 1.00 91.38 217 PRO A N 1
ATOM 1776 C CA . PRO A 1 217 ? 8.948 -0.705 -8.883 1.00 91.38 217 PRO A CA 1
ATOM 1777 C C . PRO A 1 217 ? 9.607 -0.815 -7.499 1.00 91.38 217 PRO A C 1
ATOM 1779 O O . PRO A 1 217 ? 8.974 -1.337 -6.580 1.00 91.38 217 PRO A O 1
ATOM 1782 N N . LEU A 1 218 ? 10.831 -0.299 -7.316 1.00 91.75 218 LEU A N 1
ATOM 1783 C CA . LEU A 1 218 ? 11.477 -0.296 -5.998 1.00 91.75 218 LEU A CA 1
ATOM 1784 C C . LEU A 1 218 ? 10.757 0.624 -4.999 1.00 91.75 218 LEU A C 1
ATOM 1786 O O . LEU A 1 218 ? 10.509 0.231 -3.861 1.00 91.75 218 LEU A O 1
ATOM 1790 N N . GLU A 1 219 ? 10.348 1.822 -5.413 1.00 92.06 219 GLU A N 1
ATOM 1791 C CA . GLU A 1 219 ? 9.573 2.720 -4.543 1.00 92.06 219 GLU A CA 1
ATOM 1792 C C . GLU A 1 219 ? 8.218 2.106 -4.166 1.00 92.06 219 GLU A C 1
ATOM 1794 O O . GLU A 1 219 ? 7.799 2.192 -3.011 1.00 92.06 219 GLU A O 1
ATOM 1799 N N . ALA A 1 220 ? 7.557 1.406 -5.095 1.00 94.25 220 ALA A N 1
ATOM 1800 C CA . ALA A 1 220 ? 6.344 0.645 -4.793 1.00 94.25 220 ALA A CA 1
ATOM 1801 C C . ALA A 1 220 ? 6.599 -0.479 -3.772 1.00 94.25 220 ALA A C 1
ATOM 1803 O O . ALA A 1 220 ? 5.780 -0.699 -2.877 1.00 94.25 220 ALA A O 1
ATOM 1804 N N . TRP A 1 221 ? 7.746 -1.160 -3.854 1.00 95.62 221 TRP A N 1
ATOM 1805 C CA . TRP A 1 221 ? 8.164 -2.147 -2.856 1.00 95.62 221 TRP A CA 1
ATOM 1806 C C . TRP A 1 221 ? 8.352 -1.534 -1.464 1.00 95.62 221 TRP A C 1
ATOM 1808 O O . TRP A 1 221 ? 7.917 -2.109 -0.463 1.00 95.62 221 TRP A O 1
ATOM 1818 N N . ARG A 1 222 ? 8.938 -0.339 -1.386 1.00 95.31 222 ARG A N 1
ATOM 1819 C CA . ARG A 1 222 ? 9.101 0.388 -0.121 1.00 95.31 222 ARG A CA 1
ATOM 1820 C C . ARG A 1 222 ? 7.757 0.851 0.447 1.00 95.31 222 ARG A C 1
ATOM 1822 O O . ARG A 1 222 ? 7.522 0.678 1.640 1.00 95.31 222 ARG A O 1
ATOM 1829 N N . VAL A 1 223 ? 6.820 1.300 -0.393 1.00 96.06 223 VAL A N 1
ATOM 1830 C CA . VAL A 1 223 ? 5.430 1.577 0.028 1.00 96.06 223 VAL A CA 1
ATOM 1831 C C . VAL A 1 223 ? 4.759 0.329 0.616 1.00 96.06 223 VAL A C 1
ATOM 1833 O O . VAL A 1 223 ? 4.121 0.417 1.665 1.00 96.06 223 VAL A O 1
ATOM 1836 N N . LEU A 1 224 ? 4.939 -0.846 -0.000 1.00 96.75 224 LEU A N 1
ATOM 1837 C CA . LEU A 1 224 ? 4.446 -2.113 0.554 1.00 96.75 224 LEU A CA 1
ATOM 1838 C C . LEU A 1 224 ? 5.040 -2.401 1.945 1.00 96.75 224 LEU A C 1
ATOM 1840 O O . LEU A 1 224 ? 4.331 -2.894 2.821 1.00 96.75 224 LEU A O 1
ATOM 1844 N N . ASN A 1 225 ? 6.319 -2.081 2.181 1.00 95.50 225 ASN A N 1
ATOM 1845 C CA . ASN A 1 225 ? 6.950 -2.239 3.499 1.00 95.50 225 ASN A CA 1
ATOM 1846 C C . ASN A 1 225 ? 6.326 -1.317 4.555 1.00 95.50 225 ASN A C 1
ATOM 1848 O O . ASN A 1 225 ? 6.044 -1.775 5.663 1.00 95.50 225 ASN A O 1
ATOM 1852 N N . LEU A 1 226 ? 6.067 -0.053 4.209 1.00 96.06 226 LEU A N 1
ATOM 1853 C CA . LEU A 1 226 ? 5.424 0.908 5.112 1.00 96.06 226 LEU A CA 1
ATOM 1854 C C . LEU A 1 226 ? 3.999 0.470 5.477 1.00 96.06 226 LEU A C 1
ATOM 1856 O O . LEU A 1 226 ? 3.639 0.428 6.656 1.00 96.06 226 LEU A O 1
ATOM 1860 N N . LEU A 1 227 ? 3.205 0.058 4.481 1.00 96.38 227 LEU A N 1
ATOM 1861 C CA . LEU A 1 227 ? 1.855 -0.461 4.718 1.00 96.38 227 LEU A CA 1
ATOM 1862 C C . LEU A 1 227 ? 1.881 -1.723 5.581 1.00 96.38 227 LEU A C 1
ATOM 1864 O O . LEU A 1 227 ? 1.107 -1.821 6.533 1.00 96.38 227 LEU A O 1
ATOM 1868 N N . ARG A 1 228 ? 2.796 -2.664 5.308 1.00 95.25 228 ARG A N 1
ATOM 1869 C CA . ARG A 1 228 ? 2.951 -3.866 6.134 1.00 95.25 228 ARG A CA 1
ATOM 1870 C C . ARG A 1 228 ? 3.262 -3.519 7.580 1.00 95.25 228 ARG A C 1
ATOM 1872 O O . ARG A 1 228 ? 2.577 -4.018 8.465 1.00 95.25 228 ARG A O 1
ATOM 1879 N N . LYS A 1 229 ? 4.251 -2.657 7.818 1.00 93.94 229 LYS A N 1
ATOM 1880 C CA . LYS A 1 229 ? 4.626 -2.228 9.168 1.00 93.94 229 LYS A CA 1
ATOM 1881 C C . LYS A 1 229 ? 3.417 -1.662 9.920 1.00 93.94 229 LYS A C 1
ATOM 1883 O O . LYS A 1 229 ? 3.150 -2.078 11.044 1.00 93.94 229 LYS A O 1
ATOM 1888 N N . SER A 1 230 ? 2.640 -0.788 9.276 1.00 94.31 230 SER A N 1
ATOM 1889 C CA . SER A 1 230 ? 1.413 -0.238 9.863 1.00 94.31 230 SER A CA 1
ATOM 1890 C C . SER A 1 230 ? 0.392 -1.330 10.208 1.00 94.31 230 SER A C 1
ATOM 1892 O O . SER A 1 230 ? -0.136 -1.357 11.320 1.00 94.31 230 SER A O 1
ATOM 1894 N N . ILE A 1 231 ? 0.144 -2.278 9.298 1.00 94.75 231 ILE A N 1
ATOM 1895 C CA . ILE A 1 231 ? -0.770 -3.403 9.545 1.00 94.75 231 ILE A CA 1
ATOM 1896 C C . ILE A 1 231 ? -0.284 -4.301 10.684 1.00 94.75 231 ILE A C 1
ATOM 1898 O O . ILE A 1 231 ? -1.094 -4.762 11.490 1.00 94.75 231 ILE A O 1
ATOM 1902 N N . GLU A 1 232 ? 1.016 -4.551 10.789 1.00 93.12 232 GLU A N 1
ATOM 1903 C CA . GLU A 1 232 ? 1.589 -5.364 11.859 1.00 93.12 232 GLU A CA 1
ATOM 1904 C C . GLU A 1 232 ? 1.435 -4.688 13.224 1.00 93.12 232 GLU A C 1
ATOM 1906 O O . GLU A 1 232 ? 0.946 -5.305 14.176 1.00 93.12 232 GLU A O 1
ATOM 1911 N N . GLU A 1 233 ? 1.749 -3.396 13.313 1.00 91.56 233 GLU A N 1
ATOM 1912 C CA . GLU A 1 233 ? 1.531 -2.597 14.522 1.00 91.56 233 GLU A CA 1
ATOM 1913 C C . GLU A 1 233 ? 0.049 -2.600 14.934 1.00 91.56 233 GLU A C 1
ATOM 1915 O O . GLU A 1 233 ? -0.287 -2.874 16.095 1.00 91.56 233 GLU A O 1
ATOM 1920 N N . LEU A 1 234 ? -0.856 -2.391 13.972 1.00 92.50 234 LEU A N 1
ATOM 1921 C CA . LEU A 1 234 ? -2.301 -2.453 14.190 1.00 92.50 234 LEU A CA 1
ATOM 1922 C C . LEU A 1 234 ? -2.759 -3.844 14.627 1.00 92.50 234 LEU A C 1
ATOM 1924 O O . LEU A 1 234 ? -3.578 -3.960 15.538 1.00 92.50 234 LEU A O 1
ATOM 1928 N N . THR A 1 235 ? -2.218 -4.905 14.035 1.00 92.81 235 THR A N 1
ATOM 1929 C CA . THR A 1 235 ? -2.565 -6.293 14.366 1.00 92.81 235 THR A CA 1
ATOM 1930 C C . THR A 1 235 ? -2.245 -6.603 15.821 1.00 92.81 235 THR A C 1
ATOM 1932 O O . THR A 1 235 ? -3.083 -7.175 16.519 1.00 92.81 235 THR A O 1
ATOM 1935 N N . VAL A 1 236 ? -1.088 -6.165 16.322 1.00 90.62 236 VAL A N 1
ATOM 1936 C CA . VAL A 1 236 ? -0.708 -6.347 17.732 1.00 90.62 236 VAL A CA 1
ATOM 1937 C C . VAL A 1 236 ? -1.678 -5.619 18.670 1.00 90.62 236 VAL A C 1
ATOM 1939 O O . VAL A 1 236 ? -2.030 -6.139 19.736 1.00 90.62 236 VAL A O 1
ATOM 1942 N N . ILE A 1 237 ? -2.128 -4.417 18.300 1.00 90.56 237 ILE A N 1
ATOM 1943 C CA . ILE A 1 237 ? -3.109 -3.650 19.081 1.00 90.56 237 ILE A CA 1
ATOM 1944 C C . ILE A 1 237 ? -4.474 -4.351 19.057 1.00 90.56 237 ILE A C 1
ATOM 1946 O O . ILE A 1 237 ? -5.060 -4.608 20.113 1.00 90.56 237 ILE A O 1
ATOM 1950 N N . LEU A 1 238 ? -4.958 -4.710 17.868 1.00 91.00 238 LEU A N 1
ATOM 1951 C CA . LEU A 1 238 ? -6.247 -5.365 17.660 1.00 91.00 238 LEU A CA 1
ATOM 1952 C C . LEU A 1 238 ? -6.308 -6.728 18.346 1.00 91.00 238 LEU A C 1
ATOM 1954 O O . LEU A 1 238 ? -7.305 -7.023 19.001 1.00 91.00 238 LEU A O 1
ATOM 1958 N N . HIS A 1 239 ? -5.239 -7.523 18.289 1.00 89.69 239 HIS A N 1
ATOM 1959 C CA . HIS A 1 239 ? -5.156 -8.804 18.983 1.00 89.69 239 HIS A CA 1
ATOM 1960 C C . HIS A 1 239 ? -5.348 -8.632 20.499 1.00 89.69 239 HIS A C 1
ATOM 1962 O O . HIS A 1 239 ? -6.090 -9.397 21.114 1.00 89.69 239 HIS A O 1
ATOM 1968 N N . LYS A 1 240 ? -4.760 -7.594 21.112 1.00 88.81 240 LYS A N 1
ATOM 1969 C CA . LYS A 1 240 ? -4.938 -7.303 22.549 1.00 88.81 240 LYS A CA 1
ATOM 1970 C C . LYS A 1 240 ? -6.366 -6.887 22.900 1.00 88.81 240 LYS A C 1
ATOM 1972 O O . LYS A 1 240 ? -6.829 -7.235 23.985 1.00 88.81 240 LYS A O 1
ATOM 1977 N N . ILE A 1 241 ? -7.039 -6.139 22.025 1.00 88.31 241 ILE A N 1
ATOM 1978 C CA . ILE A 1 241 ? -8.432 -5.708 22.235 1.00 88.31 241 ILE A CA 1
ATOM 1979 C C . ILE A 1 241 ? -9.393 -6.879 22.031 1.00 88.31 241 ILE A C 1
ATOM 1981 O O . ILE A 1 241 ? -10.334 -7.068 22.793 1.00 88.31 241 ILE A O 1
ATOM 1985 N N . GLN A 1 242 ? -9.140 -7.689 21.007 1.00 85.94 242 GLN A N 1
ATOM 1986 C CA . GLN A 1 242 ? -9.919 -8.877 20.735 1.00 85.94 242 GLN A CA 1
ATOM 1987 C C . GLN A 1 242 ? -9.664 -9.906 21.843 1.00 85.94 242 GLN A C 1
ATOM 1989 O O . GLN A 1 242 ? -10.533 -10.166 22.663 1.00 85.94 242 GLN A O 1
ATOM 1994 N N . TYR A 1 243 ? -8.501 -10.534 21.912 1.00 83.88 243 TYR A N 1
ATOM 1995 C CA . TYR A 1 243 ? -8.298 -11.730 22.738 1.00 83.88 243 TYR A CA 1
ATOM 1996 C C . TYR A 1 243 ? -7.841 -11.450 24.172 1.00 83.88 243 TYR A C 1
ATOM 1998 O O . TYR A 1 243 ? -7.864 -12.356 25.003 1.00 83.88 243 TYR A O 1
ATOM 2006 N N . GLY A 1 244 ? -7.445 -10.218 24.485 1.00 80.81 244 GLY A N 1
ATOM 2007 C CA . GLY A 1 244 ? -7.057 -9.836 25.838 1.00 80.81 244 GLY A CA 1
ATOM 2008 C C . GLY A 1 244 ? -8.241 -9.498 26.748 1.00 80.81 244 GLY A C 1
ATOM 2009 O O . GLY A 1 244 ? -9.399 -9.459 26.346 1.00 80.81 244 GLY A O 1
ATOM 2010 N N . ASN A 1 245 ? -7.929 -9.151 27.999 1.00 73.94 245 ASN A N 1
ATOM 2011 C CA . ASN A 1 245 ? -8.909 -8.657 28.979 1.00 73.94 245 ASN A CA 1
ATOM 2012 C C . ASN A 1 245 ? -9.255 -7.165 28.787 1.00 73.94 245 ASN A C 1
ATOM 2014 O O . ASN A 1 245 ? -9.734 -6.514 29.716 1.00 73.94 245 ASN A O 1
ATOM 2018 N N . ARG A 1 246 ? -8.943 -6.581 27.624 1.00 73.25 246 ARG A N 1
ATOM 2019 C CA . ARG A 1 246 ? -9.091 -5.147 27.360 1.00 73.25 246 ARG A CA 1
ATOM 2020 C C . ARG A 1 246 ? -10.235 -4.920 26.380 1.00 73.25 246 ARG A C 1
ATOM 2022 O O . ARG A 1 246 ? -10.074 -5.141 25.193 1.00 73.25 246 ARG A O 1
ATOM 2029 N N . THR A 1 247 ? -11.357 -4.405 26.874 1.00 85.56 247 THR A N 1
ATOM 2030 C CA . THR A 1 247 ? -12.373 -3.742 26.044 1.00 85.56 247 THR A CA 1
ATOM 2031 C C . THR A 1 247 ? -12.326 -2.250 26.325 1.00 85.56 247 THR A C 1
ATOM 2033 O O . THR A 1 247 ? -12.079 -1.834 27.457 1.00 85.56 247 THR A O 1
ATOM 2036 N N . THR A 1 248 ? -12.579 -1.431 25.313 1.00 91.69 248 THR A N 1
ATOM 2037 C CA . THR A 1 248 ? -12.755 0.006 25.522 1.00 91.69 248 THR A CA 1
ATOM 2038 C C . THR A 1 248 ? -14.156 0.283 26.074 1.00 91.69 248 THR A C 1
ATOM 2040 O O . THR A 1 248 ? -15.094 -0.490 25.847 1.00 91.69 248 THR A O 1
ATOM 2043 N N . THR A 1 249 ? -14.315 1.391 26.804 1.00 93.75 249 THR A N 1
ATOM 2044 C CA . THR A 1 249 ? -15.626 1.836 27.305 1.00 93.75 249 THR A CA 1
ATOM 2045 C C . THR A 1 249 ? -16.646 2.033 26.173 1.00 93.75 249 THR A C 1
ATOM 2047 O O . THR A 1 249 ? -17.762 1.538 26.313 1.00 93.75 249 THR A O 1
ATOM 2050 N N . PRO A 1 250 ? -16.298 2.657 25.027 1.00 95.00 250 PRO A N 1
ATOM 2051 C CA . PRO A 1 250 ? -17.185 2.735 23.865 1.00 95.00 250 PRO A CA 1
ATOM 2052 C C . PRO A 1 250 ? -17.703 1.384 23.361 1.00 95.00 250 PRO A C 1
ATOM 2054 O O . PRO A 1 250 ? -18.903 1.238 23.147 1.00 95.00 250 PRO A O 1
ATOM 2057 N N . LEU A 1 251 ? -16.834 0.378 23.209 1.00 93.81 251 LEU A N 1
ATOM 2058 C CA . LEU A 1 251 ? -17.249 -0.957 22.761 1.00 93.81 251 LEU A CA 1
ATOM 2059 C C . LEU A 1 251 ? -18.120 -1.670 23.796 1.00 93.81 251 LEU A C 1
ATOM 2061 O O . LEU A 1 251 ? -19.081 -2.358 23.446 1.00 93.81 251 LEU A O 1
ATOM 2065 N N . HIS A 1 252 ? -17.815 -1.478 25.081 1.00 92.75 252 HIS A N 1
ATOM 2066 C CA . HIS A 1 252 ? -18.658 -1.982 26.154 1.00 92.75 252 HIS A CA 1
ATOM 2067 C C . HIS A 1 252 ? -20.054 -1.345 26.104 1.00 92.75 252 HIS A C 1
ATOM 2069 O O . HIS A 1 252 ? -21.045 -2.070 26.075 1.00 92.75 252 HIS A O 1
ATOM 2075 N N . ASN A 1 253 ? -20.149 -0.020 25.993 1.00 93.81 253 ASN A N 1
ATOM 2076 C CA . ASN A 1 253 ? -21.424 0.693 25.876 1.00 93.81 253 ASN A CA 1
ATOM 2077 C C . ASN A 1 253 ? -22.207 0.271 24.626 1.00 93.81 253 ASN A C 1
ATOM 2079 O O . ASN A 1 253 ? -23.417 0.044 24.703 1.00 93.81 253 ASN A O 1
ATOM 2083 N N . LEU A 1 254 ? -21.515 0.075 23.498 1.00 93.81 254 LEU A N 1
ATOM 2084 C CA . LEU A 1 254 ? -22.121 -0.425 22.267 1.00 93.81 254 LEU A CA 1
ATOM 2085 C C . LEU A 1 254 ? -22.747 -1.805 22.475 1.00 93.81 254 LEU A C 1
ATOM 2087 O O . LEU A 1 254 ? -23.872 -2.023 22.039 1.00 93.81 254 LEU A O 1
ATOM 2091 N N . SER A 1 255 ? -22.078 -2.704 23.207 1.00 92.69 255 SER A N 1
ATOM 2092 C CA . SER A 1 255 ? -22.636 -4.024 23.547 1.00 92.69 255 SER A CA 1
ATOM 2093 C C . SER A 1 255 ? -23.913 -3.956 24.394 1.00 92.69 255 SER A C 1
ATOM 2095 O O . SER A 1 255 ? -24.702 -4.899 24.396 1.00 92.69 255 SER A O 1
ATOM 2097 N N . GLN A 1 256 ? -24.136 -2.831 25.082 1.00 93.88 256 GLN A N 1
ATOM 2098 C CA . GLN A 1 256 ? -25.353 -2.524 25.841 1.00 93.88 256 GLN A CA 1
ATOM 2099 C C . GLN A 1 256 ? -26.375 -1.717 25.018 1.00 93.88 256 GLN A C 1
ATOM 2101 O O . GLN A 1 256 ? -27.319 -1.160 25.573 1.00 93.88 256 GLN A O 1
ATOM 2106 N N . GLY A 1 257 ? -26.186 -1.610 23.700 1.00 93.31 257 GLY A N 1
ATOM 2107 C CA . GLY A 1 257 ? -27.086 -0.897 22.791 1.00 93.31 257 GLY A CA 1
ATOM 2108 C C . GLY A 1 257 ? -26.916 0.625 22.773 1.00 93.31 257 GLY A C 1
ATOM 2109 O O . GLY A 1 257 ? -27.785 1.326 22.253 1.00 93.31 257 GLY A O 1
ATOM 2110 N N . THR A 1 258 ? -25.813 1.151 23.318 1.00 94.25 258 THR A N 1
ATOM 2111 C CA . THR A 1 258 ? -25.532 2.596 23.365 1.00 94.25 258 THR A CA 1
ATOM 2112 C C . THR A 1 258 ? -24.341 2.945 22.462 1.00 94.25 258 THR A C 1
ATOM 2114 O O . THR A 1 258 ? -23.197 2.757 22.882 1.00 94.25 258 THR A O 1
ATOM 2117 N N . PRO A 1 259 ? -24.563 3.434 21.224 1.00 93.50 259 PRO A N 1
ATOM 2118 C CA . PRO A 1 259 ? -23.471 3.895 20.368 1.00 93.50 259 PRO A CA 1
ATOM 2119 C C . PRO A 1 259 ? -22.817 5.167 20.921 1.00 93.50 259 PRO A C 1
ATOM 2121 O O . PRO A 1 259 ? -23.422 5.894 21.709 1.00 93.50 259 PRO A O 1
ATOM 2124 N N . VAL A 1 260 ? -21.599 5.468 20.462 1.00 92.44 260 VAL A N 1
ATOM 2125 C CA . VAL A 1 260 ? -20.908 6.728 20.791 1.00 92.44 260 VAL A CA 1
ATOM 2126 C C . VAL A 1 260 ? -21.688 7.925 20.252 1.00 92.44 260 VAL A C 1
ATOM 2128 O O . VAL A 1 260 ? -21.885 8.901 20.971 1.00 92.44 260 VAL A O 1
ATOM 2131 N N . ASN A 1 261 ? -22.162 7.844 19.004 1.00 91.62 261 ASN A N 1
ATOM 2132 C CA . ASN A 1 261 ? -22.968 8.880 18.367 1.00 91.62 261 ASN A CA 1
ATOM 2133 C C . ASN A 1 261 ? -24.219 8.300 17.698 1.00 91.62 261 ASN A C 1
ATOM 2135 O O . ASN A 1 261 ? -24.194 7.219 17.118 1.00 91.62 261 ASN A O 1
ATOM 2139 N N . GLU A 1 262 ? -25.295 9.088 17.628 1.00 88.19 262 GLU A N 1
ATOM 2140 C CA . GLU A 1 262 ? -26.512 8.693 16.896 1.00 88.19 262 GLU A CA 1
ATOM 2141 C C . GLU A 1 262 ? -26.265 8.447 15.399 1.00 88.19 262 GLU A C 1
ATOM 2143 O O . GLU A 1 262 ? -26.915 7.608 14.773 1.00 88.19 262 GLU A O 1
ATOM 2148 N N . LYS A 1 263 ? -25.281 9.138 14.810 1.00 87.62 263 LYS A N 1
ATOM 2149 C CA . LYS A 1 263 ? -24.884 8.929 13.409 1.00 87.62 263 LYS A CA 1
ATOM 2150 C C . LYS A 1 263 ? -24.290 7.540 13.165 1.00 87.62 263 LYS A C 1
ATOM 2152 O O . LYS A 1 263 ? -24.369 7.064 12.033 1.00 87.62 263 LYS A O 1
ATOM 2157 N N . ASP A 1 264 ? -23.767 6.881 14.199 1.00 87.38 264 ASP A N 1
ATOM 2158 C CA . ASP A 1 264 ? -23.142 5.563 14.075 1.00 87.38 264 ASP A CA 1
ATOM 2159 C C . ASP A 1 264 ? -24.160 4.502 13.655 1.00 87.38 264 ASP A C 1
ATOM 2161 O O . ASP A 1 264 ? -23.786 3.539 13.006 1.00 87.38 264 ASP A O 1
ATOM 2165 N N . ARG A 1 265 ? -25.463 4.714 13.890 1.00 88.81 265 ARG A N 1
ATOM 2166 C CA . ARG A 1 265 ? -26.544 3.828 13.411 1.00 88.81 265 ARG A CA 1
ATOM 2167 C C . ARG A 1 265 ? -26.591 3.663 11.888 1.00 88.81 265 ARG A C 1
ATOM 2169 O O . ARG A 1 265 ? -27.251 2.758 11.393 1.00 88.81 265 ARG A O 1
ATOM 2176 N N . ARG A 1 266 ? -25.942 4.558 11.135 1.00 87.31 266 ARG A N 1
ATOM 2177 C CA . ARG A 1 266 ? -25.812 4.448 9.672 1.00 87.31 266 ARG A CA 1
ATOM 2178 C C . ARG A 1 266 ? -24.722 3.464 9.251 1.00 87.31 266 ARG A C 1
ATOM 2180 O O . ARG A 1 266 ? -24.761 2.982 8.126 1.00 87.31 266 ARG A O 1
ATOM 2187 N N . LEU A 1 267 ? -23.752 3.224 10.129 1.00 85.75 267 LEU A N 1
ATOM 2188 C CA . LEU A 1 267 ? -22.554 2.429 9.868 1.00 85.75 267 LEU A CA 1
ATOM 2189 C C . LEU A 1 267 ? -22.557 1.120 10.665 1.00 85.75 267 LEU A C 1
ATOM 2191 O O . LEU A 1 267 ? -22.065 0.109 10.176 1.00 85.75 267 LEU A O 1
ATOM 2195 N N . LEU A 1 268 ? -23.136 1.128 11.868 1.00 90.31 268 LEU A N 1
ATOM 2196 C CA . LEU A 1 268 ? -23.096 0.051 12.848 1.00 90.31 268 LEU A CA 1
ATOM 2197 C C . LEU A 1 268 ? -24.494 -0.513 13.125 1.00 90.31 268 LEU A C 1
ATOM 2199 O O . LEU A 1 268 ? -25.466 0.222 13.314 1.00 90.31 268 LEU A O 1
ATOM 2203 N N . ILE A 1 269 ? -24.568 -1.834 13.242 1.00 90.75 269 ILE A N 1
ATOM 2204 C CA . ILE A 1 269 ? -25.719 -2.559 13.774 1.00 90.75 269 ILE A CA 1
ATOM 2205 C C . ILE A 1 269 ? -25.707 -2.399 15.295 1.00 90.75 269 ILE A C 1
ATOM 2207 O O . ILE A 1 269 ? -24.794 -2.878 15.965 1.00 90.75 269 ILE A O 1
ATOM 2211 N N . ILE A 1 270 ? -26.716 -1.734 15.859 1.00 92.62 270 ILE A N 1
ATOM 2212 C CA . ILE A 1 270 ? -26.793 -1.521 17.309 1.00 92.62 270 ILE A CA 1
ATOM 2213 C C . ILE A 1 270 ? -27.437 -2.743 17.982 1.00 92.62 270 ILE A C 1
ATOM 2215 O O . ILE A 1 270 ? -28.576 -3.075 17.640 1.00 92.62 270 ILE A O 1
ATOM 2219 N N . PRO A 1 271 ? -26.754 -3.402 18.936 1.00 90.25 271 PRO A N 1
ATOM 2220 C CA . PRO A 1 271 ? -27.319 -4.531 19.668 1.00 90.25 271 PRO A CA 1
ATOM 2221 C C . PRO A 1 271 ? -28.564 -4.121 20.463 1.00 90.25 271 PRO A C 1
ATOM 2223 O O . PRO A 1 271 ? -28.632 -3.021 21.011 1.00 90.25 271 PRO A O 1
ATOM 2226 N N . VAL A 1 272 ? -29.540 -5.023 20.577 1.00 87.31 272 VAL A N 1
ATOM 2227 C CA . VAL A 1 272 ? -30.668 -4.834 21.502 1.00 87.31 272 VAL A CA 1
ATOM 2228 C C . VAL A 1 272 ? -30.185 -5.161 22.923 1.00 87.31 272 VAL A C 1
ATOM 2230 O O . VAL A 1 272 ? -29.602 -6.235 23.106 1.00 87.31 272 VAL A O 1
ATOM 2233 N N . PRO A 1 273 ? -30.414 -4.291 23.928 1.00 78.94 273 PRO A N 1
ATOM 2234 C CA . PRO A 1 273 ? -30.028 -4.577 25.306 1.00 78.94 273 PRO A CA 1
ATOM 2235 C C . PRO A 1 273 ? -30.669 -5.885 25.775 1.00 78.94 273 PRO A C 1
ATOM 2237 O O . PRO A 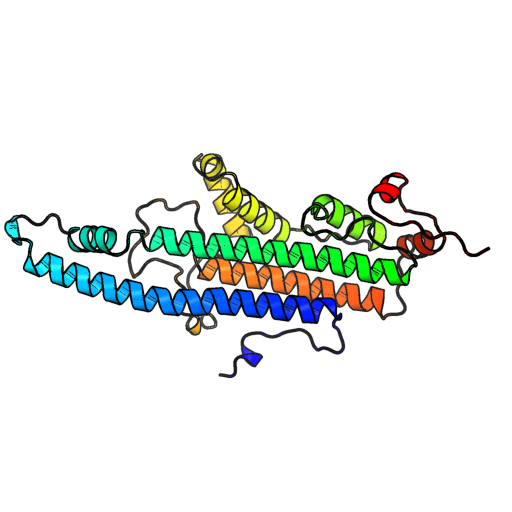1 273 ? -31.874 -6.088 25.601 1.00 78.94 273 PRO A O 1
ATOM 2240 N N . LYS A 1 274 ? -29.875 -6.783 26.365 1.00 71.50 274 LYS A N 1
ATOM 2241 C CA . LYS A 1 274 ? -30.425 -7.968 27.031 1.00 71.50 274 LYS A CA 1
ATOM 2242 C C . LYS A 1 274 ? -31.073 -7.499 28.336 1.00 71.50 274 LYS A C 1
ATOM 2244 O O . LYS A 1 274 ? -30.355 -7.085 29.242 1.00 71.50 274 LYS A O 1
ATOM 2249 N N . VAL A 1 275 ? -32.407 -7.493 28.359 1.00 57.75 275 VAL A N 1
ATOM 2250 C CA . VAL A 1 275 ? -33.239 -7.227 29.548 1.00 57.75 275 VAL A CA 1
ATOM 2251 C C . VAL A 1 275 ? -33.036 -8.324 30.585 1.00 57.75 275 VAL A C 1
ATOM 2253 O O . VAL A 1 275 ? -32.963 -9.503 30.167 1.00 57.75 275 VAL A O 1
#

Sequence (275 aa):
MNIQNRIPGLDHSQTTPRYATWHTDELELRSFLLGTTKGMKAWFKAEEEASEDEANRMVNPEDAYGDEGYSLFMDRVGIFWEQYWYQLAAAVIKDAFTLYEVFLEESAHDLLRRHGSGLVNLSTEKTWLLDQCDDFYVRYLGFPIKQGEIEDIQWIRNKMSHLRDSLRTEEGKAEFEAKIKTLDISGDPTEDEDDLDLPHHEYGRELTFGPSLILSPLEAWRVLNLLRKSIEELTVILHKIQYGNRTTTPLHNLSQGTPVNEKDRRLLIIPVPKV

pLDDT: mean 83.75, std 14.04, range [34.31, 96.94]

Organism: NCBI:txid556325

Foldseek 3Di:
DDVCVLDDDDDPVLFDPLSVVLVVVLVVLLCCLLVVQVVVVVVLVVLLVVLVVVCVVPDDPVRDPPCRSVVSSCVVVVDDVVVVQLVSLLVSLLVLLVSLQLSLQVLVQVLLVVLVKGWPDDDPVDGDDLVNSQVCCCQFVVDGLDDQLNVLSVVLNVCSPPPVPCCPDPVNQVSNVVSCVSLVLADDDDPSCVVSVWPRAPPPDHDPPDPTRGGGSSSSVSSSVVSSVSVRVVRSSSSCCRVNPDGDPQSNCQSQQHHPDPVCVNTMGRDDHDD

Radius of gyration: 23.63 Å; chains: 1; bounding box: 60×42×73 Å